Protein AF-0000000087140571 (afdb_homodimer)

Solvent-accessible surface area (backbone atoms only — not comparable to full-atom values): 13311 Å² total; per-residue (Å²): 130,81,72,81,73,77,69,34,62,88,30,24,38,31,30,46,63,28,52,50,34,62,67,46,49,49,47,40,68,74,44,46,45,56,35,26,41,26,35,16,64,53,49,68,38,24,52,51,20,50,51,54,39,63,75,41,25,84,84,38,60,51,40,70,37,52,44,68,41,65,42,51,70,84,78,47,55,48,41,73,38,82,73,56,35,66,25,22,32,38,36,38,60,55,86,85,51,53,70,68,52,51,53,49,51,53,54,34,56,72,60,38,83,60,39,45,36,36,37,30,56,42,81,43,75,100,130,81,74,80,72,76,71,34,61,88,30,23,38,31,29,49,64,28,52,51,34,63,66,44,50,48,46,38,70,74,44,46,46,55,36,26,41,26,33,15,64,52,48,68,37,25,51,52,22,49,50,52,39,62,73,39,25,86,84,40,60,51,40,69,37,52,43,68,40,65,42,50,72,85,78,46,56,48,40,73,37,83,73,56,34,67,25,22,31,37,36,36,61,54,85,84,51,52,69,69,52,50,55,51,50,52,54,34,57,73,61,38,82,59,39,46,37,36,38,30,56,40,80,43,75,101

Nearest PDB structures (foldseek):
  6dcc-assembly1_A  TM=7.049E-01  e=1.306E-06  Homo sapiens
  6dcb-assembly1_A  TM=7.283E-01  e=6.398E-06  Homo sapiens
  3jwi-assembly1_A  TM=7.443E-01  e=6.491E-05  Acetivibrio thermocellus ATCC 27405
  3jwi-assembly2_B  TM=7.057E-01  e=9.037E-05  Acetivibrio thermocellus ATCC 27405
  7pl1-assembly1_A  TM=6.848E-01  e=4.426E-04  Homo sapiens

pLDDT: mean 93.4, std 8.42, range [35.75, 98.75]

InterPro domains:
  IPR025789 Histone-lysine N-methyltransferase DOT1 domain [PF08123] (7-123)
  IPR025789 Histone-lysine N-methyltransferase DOT1 domain [PS51569] (1-126)
  IPR029063 S-adenosyl-L-methionine-dependent methyltransferase superfamily [G3DSA:3.40.50.150] (1-126)
  IPR029063 S-adenosyl-L-methionine-dependent methyltransferase superfamily [SSF53335] (6-106)

Radius of gyration: 17.54 Å; Cα contacts (8 Å, |Δi|>4): 506; chains: 2; bounding box: 42×44×44 Å

Organism: NCBI:txid53985

Sequence (252 aa):
MDALEPLTERDIFLDVGAGIGNVLAQVALATKVSKCIGVEVRGELCSLGTERMLRNVDMYPFLRKVFLKSADVRNLLLSAQPPTCDATIIFANNFLFEETAKILVARELSDMTNVRIIAATSLFLSMDALEPLTERDIFLDVGAGIGNVLAQVALATKVSKCIGVEVRGELCSLGTERMLRNVDMYPFLRKVFLKSADVRNLLLSAQPPTCDATIIFANNFLFEETAKILVARELSDMTNVRIIAATSLFLS

Foldseek 3Di:
DDDPPFAACLFEEEEEQQFLPPVVVVCLQVGHHNAYEYEHQDVVRPVNSVVVLVVCCVVPVSSVRYHYDHDQLLPDLLCPDPPSVQGQEYEAECVPPDPVSVVSVVVSVVNRDNHDYYHYDDDDDD/DDDPDFAACLFEEEEEQQFLPPVVVVCLQVGHHNAYEYEHQDVVRPVNSVVVLVVCCVVPVSSVRYHYDHDQLLPDLLCPDPPSVQGQEYEEECVPPDPVSVVSVVVSVVNRDNHDYYHYDDDDDD

Structure (mmCIF, N/CA/C/O backbone):
data_AF-0000000087140571-model_v1
#
loop_
_entity.id
_entity.type
_entity.pdbx_description
1 polymer 'Histone-lysine N-methyltransferase, H3 lysine-79 specific'
#
loop_
_atom_site.group_PDB
_atom_site.id
_atom_site.type_symbol
_atom_site.label_atom_id
_atom_site.label_alt_id
_atom_site.label_comp_id
_atom_site.label_asym_id
_atom_site.label_entity_id
_atom_site.label_seq_id
_atom_site.pdbx_PDB_ins_code
_atom_site.Cartn_x
_atom_site.Cartn_y
_atom_site.Cartn_z
_atom_site.occupancy
_atom_site.B_iso_or_equiv
_atom_site.auth_seq_id
_atom_site.auth_comp_id
_atom_site.auth_asym_id
_atom_site.auth_atom_id
_atom_site.pdbx_PDB_model_num
ATOM 1 N N . MET A 1 1 ? -23.328 -12.961 0.377 1 35.75 1 MET A N 1
ATOM 2 C CA . MET A 1 1 ? -22.109 -12.219 0.032 1 35.75 1 MET A CA 1
ATOM 3 C C . MET A 1 1 ? -20.875 -13.094 0.198 1 35.75 1 MET A C 1
ATOM 5 O O . MET A 1 1 ? -20.562 -13.547 1.305 1 35.75 1 MET A O 1
ATOM 9 N N . ASP A 1 2 ? -20.562 -13.93 -0.714 1 46.88 2 ASP A N 1
ATOM 10 C CA . ASP A 1 2 ? -19.672 -15.078 -0.64 1 46.88 2 ASP A CA 1
ATOM 11 C C . ASP A 1 2 ? -18.312 -14.68 -0.073 1 46.88 2 ASP A C 1
ATOM 13 O O . ASP A 1 2 ? -17.797 -13.594 -0.369 1 46.88 2 ASP A O 1
ATOM 17 N N . ALA A 1 3 ? -17.984 -15.133 1.097 1 59.22 3 ALA A N 1
ATOM 18 C CA . ALA A 1 3 ? -16.688 -15.047 1.77 1 59.22 3 ALA A CA 1
ATOM 19 C C . ALA A 1 3 ? -15.539 -15.172 0.771 1 59.22 3 ALA A C 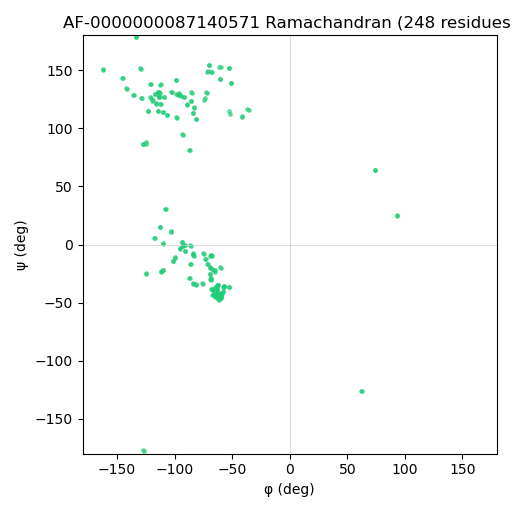1
ATOM 21 O O . ALA A 1 3 ? -15.641 -15.93 -0.2 1 59.22 3 ALA A O 1
ATOM 22 N N . LEU A 1 4 ? -14.68 -14.031 0.616 1 72.88 4 LEU A N 1
ATOM 23 C CA . LEU A 1 4 ? -13.492 -14.109 -0.231 1 72.88 4 LEU A CA 1
ATOM 24 C C . LEU A 1 4 ? -12.766 -15.438 -0.031 1 72.88 4 LEU A C 1
ATOM 26 O O . LEU A 1 4 ? -12.445 -15.812 1.101 1 72.88 4 LEU A O 1
ATOM 30 N N . GLU A 1 5 ? -12.844 -16.266 -1.068 1 83.81 5 GLU A N 1
ATOM 31 C CA . GLU A 1 5 ? -12.031 -17.484 -1.005 1 83.81 5 GLU A CA 1
ATOM 32 C C . GLU A 1 5 ? -10.578 -17.156 -0.678 1 83.81 5 GLU A C 1
ATOM 34 O O . GLU A 1 5 ? -10.039 -16.156 -1.152 1 83.81 5 GLU A O 1
ATOM 39 N N . PRO A 1 6 ? -10.109 -17.938 0.103 1 89.88 6 PRO A N 1
ATOM 40 C CA . PRO A 1 6 ? -8.703 -17.703 0.455 1 89.88 6 PRO A CA 1
ATOM 41 C C . PRO A 1 6 ? -7.777 -17.766 -0.755 1 89.88 6 PRO A C 1
ATOM 43 O O . PRO A 1 6 ? -8.078 -18.438 -1.737 1 89.88 6 PRO A O 1
ATOM 46 N N . LEU A 1 7 ? -6.672 -17.047 -0.662 1 94.94 7 LEU A N 1
ATOM 47 C CA . LEU A 1 7 ? -5.629 -17.125 -1.68 1 94.94 7 LEU A CA 1
ATOM 48 C C . LEU A 1 7 ? -4.887 -18.453 -1.599 1 94.94 7 LEU A C 1
ATOM 50 O O . LEU A 1 7 ? -4.473 -18.875 -0.515 1 94.94 7 LEU A O 1
ATOM 54 N N . THR A 1 8 ? -4.77 -19.094 -2.738 1 96.69 8 THR A N 1
ATOM 55 C CA . THR A 1 8 ? -4.199 -20.438 -2.764 1 96.69 8 THR A CA 1
ATOM 56 C C . THR A 1 8 ? -3.045 -20.516 -3.76 1 96.69 8 THR A C 1
ATOM 58 O O . THR A 1 8 ? -2.68 -19.5 -4.375 1 96.69 8 THR A O 1
ATOM 61 N N . GLU A 1 9 ? -2.508 -21.703 -3.889 1 97.56 9 GLU A N 1
ATOM 62 C CA . GLU A 1 9 ? -1.38 -21.938 -4.785 1 97.56 9 GLU A CA 1
ATOM 63 C C . GLU A 1 9 ? -1.795 -21.797 -6.246 1 97.56 9 GLU A C 1
ATOM 65 O O . GLU A 1 9 ? -0.944 -21.734 -7.137 1 97.56 9 GLU A O 1
ATOM 70 N N . ARG A 1 10 ? -3.082 -21.688 -6.473 1 96.88 10 ARG A N 1
ATOM 71 C CA . ARG A 1 10 ? -3.576 -21.484 -7.832 1 96.88 10 ARG A CA 1
ATOM 72 C C . ARG A 1 10 ? -3.531 -20.016 -8.219 1 96.88 10 ARG A C 1
ATOM 74 O O . ARG A 1 10 ? -3.729 -19.656 -9.383 1 96.88 10 ARG A O 1
ATOM 81 N N . ASP A 1 11 ? -3.207 -19.188 -7.242 1 98.12 11 ASP A N 1
ATOM 82 C CA . ASP A 1 11 ? -3.291 -17.75 -7.477 1 98.12 11 ASP A CA 1
ATOM 83 C C . ASP A 1 11 ? -1.919 -17.172 -7.805 1 98.12 11 ASP A C 1
ATOM 85 O O . ASP A 1 11 ? -0.905 -17.609 -7.254 1 98.12 11 ASP A O 1
ATOM 89 N N . ILE A 1 12 ? -1.91 -16.234 -8.719 1 98.5 12 ILE A N 1
ATOM 90 C CA . ILE A 1 12 ? -0.804 -15.344 -9.023 1 98.5 12 ILE A CA 1
ATOM 91 C C . ILE A 1 12 ? -1.185 -13.914 -8.641 1 98.5 12 ILE A C 1
ATOM 93 O O . ILE A 1 12 ? -2.182 -13.375 -9.133 1 98.5 12 ILE A O 1
ATOM 97 N N . PHE A 1 13 ? -0.344 -13.367 -7.727 1 98.56 13 PHE A N 1
ATOM 98 C CA . PHE A 1 13 ? -0.614 -12.039 -7.191 1 98.56 13 PHE A CA 1
ATOM 99 C C . PHE A 1 13 ? 0.156 -10.977 -7.973 1 98.56 13 PHE A C 1
ATOM 101 O O . PHE A 1 13 ? 1.37 -11.094 -8.148 1 98.56 13 PHE A O 1
ATOM 108 N N . LEU A 1 14 ? -0.536 -9.938 -8.43 1 98.38 14 LEU A N 1
ATOM 109 C CA . LEU A 1 14 ? 0.075 -8.828 -9.156 1 98.38 14 LEU A CA 1
ATOM 110 C C . LEU A 1 14 ? -0.136 -7.516 -8.414 1 98.38 14 LEU A C 1
ATOM 112 O O . LEU A 1 14 ? -1.272 -7.145 -8.109 1 98.38 14 LEU A O 1
ATOM 116 N N . ASP A 1 15 ? 0.951 -6.879 -8.133 1 97.75 15 ASP A N 1
ATOM 117 C CA . ASP A 1 15 ? 0.945 -5.55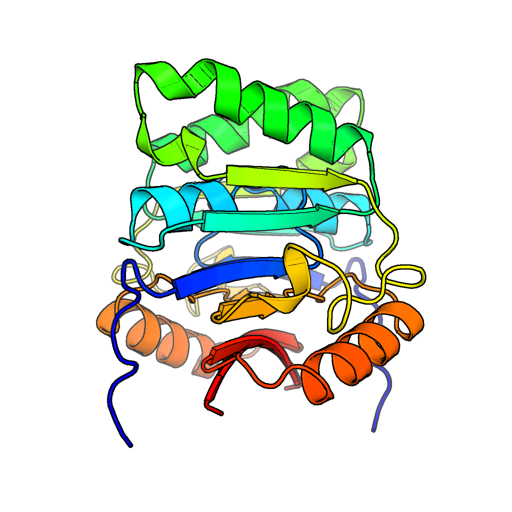1 -7.52 1 97.75 15 ASP A CA 1
ATOM 118 C C . ASP A 1 15 ? 1.325 -4.477 -8.531 1 97.75 15 ASP A C 1
ATOM 120 O O . ASP A 1 15 ? 2.477 -4.406 -8.969 1 97.75 15 ASP A O 1
ATOM 124 N N . VAL A 1 16 ? 0.35 -3.586 -8.93 1 96.62 16 VAL A N 1
ATOM 125 C CA . VAL A 1 16 ? 0.603 -2.486 -9.859 1 96.62 16 VAL A CA 1
ATOM 126 C C . VAL A 1 16 ? 1.045 -1.248 -9.086 1 96.62 16 VAL A C 1
ATOM 128 O O . VAL A 1 16 ? 0.288 -0.713 -8.273 1 96.62 16 VAL A O 1
ATOM 131 N N . GLY A 1 17 ? 2.234 -0.767 -9.383 1 94.94 17 GLY A N 1
ATOM 132 C CA . GLY A 1 17 ? 2.857 0.231 -8.531 1 94.94 17 GLY A CA 1
ATOM 133 C C . GLY A 1 17 ? 3.387 -0.344 -7.227 1 94.94 17 GLY A C 1
ATOM 134 O O . GLY A 1 17 ? 3.029 0.124 -6.145 1 94.94 17 GLY A O 1
ATOM 135 N N . ALA A 1 18 ? 4.355 -1.206 -7.301 1 95.75 18 ALA A N 1
ATOM 136 C CA . ALA A 1 18 ? 4.711 -2.074 -6.18 1 95.75 18 ALA A CA 1
ATOM 137 C C . ALA A 1 18 ? 5.688 -1.38 -5.234 1 95.75 18 ALA A C 1
ATOM 139 O O . ALA A 1 18 ? 5.895 -1.831 -4.109 1 95.75 18 ALA A O 1
ATOM 140 N N . GLY A 1 19 ? 6.316 -0.33 -5.691 1 93.62 19 GLY A N 1
ATOM 141 C CA . GLY A 1 19 ? 7.363 0.276 -4.883 1 93.62 19 GLY A CA 1
ATOM 142 C C . GLY A 1 19 ? 8.531 -0.654 -4.629 1 93.62 19 GLY A C 1
ATOM 143 O O . GLY A 1 19 ? 9.102 -1.218 -5.566 1 93.62 19 GLY A O 1
ATOM 144 N N . ILE A 1 20 ? 8.82 -0.789 -3.357 1 94 20 ILE A N 1
ATOM 145 C CA . ILE A 1 20 ? 9.945 -1.655 -3.016 1 94 20 ILE A CA 1
ATOM 146 C C . ILE A 1 20 ? 9.445 -3.078 -2.771 1 94 20 ILE A C 1
ATOM 148 O O . ILE A 1 20 ? 10.219 -3.957 -2.385 1 94 20 ILE A O 1
ATOM 152 N N . GLY A 1 21 ? 8.188 -3.312 -2.883 1 96.06 21 GLY A N 1
ATOM 153 C CA . GLY A 1 21 ? 7.66 -4.668 -2.873 1 96.06 21 GLY A CA 1
ATOM 154 C C . GLY A 1 21 ? 7.242 -5.133 -1.493 1 96.06 21 GLY A C 1
ATOM 155 O O . GLY A 1 21 ? 7.145 -6.336 -1.241 1 96.06 21 GLY A O 1
ATOM 156 N N . ASN A 1 22 ? 6.898 -4.199 -0.576 1 92.62 22 ASN A N 1
ATOM 157 C CA . ASN A 1 22 ? 6.52 -4.594 0.777 1 92.62 22 ASN A CA 1
ATOM 158 C C . ASN A 1 22 ? 5.227 -5.402 0.787 1 92.62 22 ASN A C 1
ATOM 160 O O . ASN A 1 22 ? 5.133 -6.422 1.475 1 92.62 22 ASN A O 1
ATOM 164 N N . VAL A 1 23 ? 4.293 -4.957 0.025 1 95.06 23 VAL A N 1
ATOM 165 C CA . VAL A 1 23 ? 3.029 -5.684 -0.057 1 95.06 23 VAL A CA 1
ATOM 166 C C . VAL A 1 23 ? 3.27 -7.07 -0.646 1 95.06 23 VAL A C 1
ATOM 168 O O . VAL A 1 23 ? 2.697 -8.062 -0.178 1 95.06 23 VAL A O 1
ATOM 171 N N . LEU A 1 24 ? 4.152 -7.164 -1.644 1 97.75 24 LEU A N 1
ATOM 172 C CA . LEU A 1 24 ? 4.492 -8.445 -2.25 1 97.75 24 LEU A CA 1
ATOM 173 C C . LEU A 1 24 ? 5.082 -9.398 -1.216 1 97.75 24 LEU A C 1
ATOM 175 O O . LEU A 1 24 ? 4.691 -10.57 -1.149 1 97.75 24 LEU A O 1
ATOM 179 N N . ALA A 1 25 ? 5.996 -8.852 -0.441 1 96.75 25 ALA A N 1
ATOM 180 C CA . ALA A 1 25 ? 6.617 -9.664 0.606 1 96.75 25 ALA A CA 1
ATOM 181 C C . ALA A 1 25 ? 5.574 -10.141 1.614 1 96.75 25 ALA A C 1
ATOM 183 O O . ALA A 1 25 ? 5.578 -11.312 2.008 1 96.75 25 ALA A O 1
ATOM 184 N N . GLN A 1 26 ? 4.691 -9.281 1.992 1 94.38 26 GLN A N 1
ATOM 185 C CA . GLN A 1 26 ? 3.646 -9.625 2.951 1 94.38 26 GLN A CA 1
ATOM 186 C C . GLN A 1 26 ? 2.738 -10.719 2.402 1 94.38 26 GLN A C 1
ATOM 188 O O . GLN A 1 26 ? 2.432 -11.688 3.102 1 94.38 26 GLN A O 1
ATOM 193 N N . VAL A 1 27 ? 2.352 -10.57 1.192 1 97 27 VAL A N 1
ATOM 194 C CA . VAL A 1 27 ? 1.469 -11.555 0.579 1 97 27 VAL A CA 1
ATOM 195 C C . VAL A 1 27 ? 2.191 -12.898 0.467 1 97 27 VAL A C 1
ATOM 197 O O . VAL A 1 27 ? 1.633 -13.945 0.813 1 97 27 VAL A O 1
ATOM 200 N N . ALA A 1 28 ? 3.455 -12.852 0.011 1 98.06 28 ALA A N 1
ATOM 201 C CA . ALA A 1 28 ? 4.242 -14.07 -0.15 1 98.06 28 ALA A CA 1
ATOM 202 C C . ALA A 1 28 ? 4.344 -14.836 1.167 1 98.06 28 ALA A C 1
ATOM 204 O O . ALA A 1 28 ? 4.266 -16.062 1.188 1 98.06 28 ALA A O 1
ATOM 205 N N . LEU A 1 29 ? 4.441 -14.133 2.227 1 96.31 29 LEU A N 1
ATOM 206 C CA . LEU A 1 29 ? 4.684 -14.734 3.529 1 96.31 29 LEU A CA 1
ATOM 207 C C . LEU A 1 29 ? 3.371 -15.133 4.199 1 96.31 29 LEU A C 1
ATOM 209 O O . LEU A 1 29 ? 3.332 -16.078 4.984 1 96.31 29 LEU A O 1
ATOM 213 N N . ALA A 1 30 ? 2.328 -14.43 3.879 1 94.62 30 ALA A N 1
ATOM 214 C CA . ALA A 1 30 ? 1.093 -14.586 4.645 1 94.62 30 ALA A CA 1
ATOM 215 C C . ALA A 1 30 ? 0.107 -15.492 3.916 1 94.62 30 ALA A C 1
ATOM 217 O O . ALA A 1 30 ? -0.918 -15.883 4.48 1 94.62 30 ALA A O 1
ATOM 218 N N . THR A 1 31 ? 0.356 -15.828 2.637 1 96.69 31 THR A N 1
ATOM 219 C CA . THR A 1 31 ? -0.593 -16.609 1.85 1 96.69 31 THR A CA 1
ATOM 220 C C . THR A 1 31 ? 0.117 -17.734 1.11 1 96.69 31 THR A C 1
ATOM 222 O O . THR A 1 31 ? 1.341 -17.859 1.188 1 96.69 31 THR A O 1
ATOM 225 N N . LYS A 1 32 ? -0.657 -18.516 0.384 1 97.12 32 LYS A N 1
ATOM 226 C CA . LYS A 1 32 ? -0.118 -19.672 -0.319 1 97.12 32 LYS A CA 1
ATOM 227 C C . LYS A 1 32 ? 0.036 -19.391 -1.811 1 97.12 32 LYS A C 1
ATOM 229 O O . LYS A 1 32 ? 0.249 -20.312 -2.604 1 97.12 32 LYS A O 1
ATOM 234 N N . VAL A 1 33 ? -0.092 -18.172 -2.195 1 98.25 33 VAL A N 1
ATOM 235 C CA . VAL A 1 33 ? -0.017 -17.844 -3.617 1 98.25 33 VAL A CA 1
ATOM 236 C C . VAL A 1 33 ? 1.27 -18.422 -4.211 1 98.25 33 VAL A C 1
ATOM 238 O O . VAL A 1 33 ? 2.281 -18.531 -3.514 1 98.25 33 VAL A O 1
ATOM 241 N N . SER A 1 34 ? 1.195 -18.719 -5.488 1 98.19 34 SER A N 1
ATOM 242 C CA . SER A 1 34 ? 2.332 -19.391 -6.125 1 98.19 34 SER A CA 1
ATOM 243 C C . SER A 1 34 ? 3.383 -18.375 -6.566 1 98.19 34 SER A C 1
ATOM 245 O O . SER A 1 34 ? 4.578 -18.672 -6.59 1 98.19 34 SER A O 1
ATOM 247 N N . LYS A 1 35 ? 2.955 -17.203 -6.973 1 98.5 35 LYS A N 1
ATOM 248 C CA . LYS A 1 35 ? 3.83 -16.156 -7.504 1 98.5 35 LYS A CA 1
ATOM 249 C C . LYS A 1 35 ? 3.334 -14.766 -7.105 1 98.5 35 LYS A C 1
ATOM 251 O O . LYS A 1 35 ? 2.125 -14.523 -7.055 1 98.5 35 LYS A O 1
ATOM 256 N N . CYS A 1 36 ? 4.273 -13.883 -6.824 1 98.75 36 CYS A N 1
ATOM 257 C CA . CYS A 1 36 ? 4.012 -12.477 -6.555 1 98.75 36 CYS A CA 1
ATOM 258 C C . CYS A 1 36 ? 4.793 -11.586 -7.512 1 98.75 36 CYS A C 1
ATOM 260 O O . CYS A 1 36 ? 6.023 -11.523 -7.449 1 98.75 36 CYS A O 1
ATOM 262 N N . ILE A 1 37 ? 4.051 -10.891 -8.32 1 98.62 37 ILE A N 1
ATOM 263 C CA . ILE A 1 37 ? 4.66 -10.039 -9.336 1 98.62 37 ILE A CA 1
ATOM 264 C C . ILE A 1 37 ? 4.352 -8.578 -9.039 1 98.62 37 ILE A C 1
ATOM 266 O O . ILE A 1 37 ? 3.207 -8.219 -8.75 1 98.62 37 ILE A O 1
ATOM 270 N N . GLY A 1 38 ? 5.379 -7.766 -9.07 1 98 38 GLY A N 1
ATOM 271 C CA . GLY A 1 38 ? 5.207 -6.328 -8.914 1 98 38 GLY A CA 1
ATOM 272 C C . GLY A 1 38 ? 5.727 -5.539 -10.102 1 98 38 GLY A C 1
ATOM 273 O O . GLY A 1 38 ? 6.773 -5.867 -10.664 1 98 38 GLY A O 1
ATOM 274 N N . VAL A 1 39 ? 4.957 -4.543 -10.484 1 97.38 39 VAL A N 1
ATOM 275 C CA . VAL A 1 39 ? 5.379 -3.619 -11.531 1 97.38 39 VAL A CA 1
ATOM 276 C C . VAL A 1 39 ? 5.586 -2.229 -10.938 1 97.38 39 VAL A C 1
ATOM 278 O O . VAL A 1 39 ? 4.711 -1.704 -10.242 1 97.38 39 VAL A O 1
ATOM 281 N N . GLU A 1 40 ? 6.723 -1.672 -11.172 1 96.25 40 GLU A N 1
ATOM 282 C CA . GLU A 1 40 ? 7.102 -0.358 -10.656 1 96.25 40 GLU A CA 1
ATOM 283 C C . GLU A 1 40 ? 7.895 0.433 -11.695 1 96.25 40 GLU A C 1
ATOM 285 O O . GLU A 1 40 ? 8.812 -0.099 -12.32 1 96.25 40 GLU A O 1
ATOM 290 N N . VAL A 1 41 ? 7.477 1.72 -11.828 1 95.31 41 VAL A N 1
ATOM 291 C CA . VAL A 1 41 ? 8.07 2.555 -12.859 1 95.31 41 VAL A CA 1
ATOM 292 C C . VAL A 1 41 ? 9.477 2.99 -12.438 1 95.31 41 VAL A C 1
ATOM 294 O O . VAL A 1 41 ? 10.359 3.152 -13.273 1 95.31 41 VAL A O 1
ATOM 297 N N . ARG A 1 42 ? 9.68 3.191 -11.234 1 94.19 42 ARG A N 1
ATOM 298 C CA . ARG A 1 42 ? 10.977 3.629 -10.719 1 94.19 42 ARG A CA 1
ATOM 299 C C . ARG A 1 42 ? 11.93 2.449 -10.562 1 94.19 42 ARG A C 1
ATOM 301 O O . ARG A 1 42 ? 11.828 1.685 -9.602 1 94.19 42 ARG A O 1
ATOM 308 N N . GLY A 1 43 ? 12.875 2.385 -11.391 1 96.88 43 GLY A N 1
ATOM 309 C CA . GLY A 1 43 ? 13.82 1.282 -11.414 1 96.88 43 GLY A CA 1
ATOM 310 C C . GLY A 1 43 ? 14.625 1.165 -10.133 1 96.88 43 GLY A C 1
ATOM 311 O O . GLY A 1 43 ? 14.938 0.059 -9.688 1 96.88 43 GLY A O 1
ATOM 312 N N . GLU A 1 44 ? 14.922 2.297 -9.57 1 95.88 44 GLU A N 1
ATOM 313 C CA . GLU A 1 44 ? 15.703 2.295 -8.336 1 95.88 44 GLU A CA 1
ATOM 314 C C . GLU A 1 44 ? 14.945 1.605 -7.207 1 95.88 44 GLU A C 1
ATOM 316 O O . GLU A 1 44 ? 15.539 0.893 -6.395 1 95.88 44 GLU A O 1
ATOM 321 N N . LEU A 1 45 ? 13.656 1.812 -7.137 1 94.62 45 LEU A N 1
ATOM 322 C CA . LEU A 1 45 ? 12.852 1.138 -6.125 1 94.62 45 LEU A CA 1
ATOM 323 C C . LEU A 1 45 ? 12.805 -0.365 -6.379 1 94.62 45 LEU A C 1
ATOM 325 O O . LEU A 1 45 ? 12.914 -1.161 -5.445 1 94.62 45 LEU A O 1
ATOM 329 N N . CYS A 1 46 ? 12.711 -0.745 -7.617 1 97 46 CYS A N 1
ATOM 330 C CA . CYS A 1 46 ? 12.711 -2.156 -7.98 1 97 46 CYS A CA 1
ATOM 331 C C . CYS A 1 46 ? 14.008 -2.832 -7.551 1 97 46 CYS A C 1
ATOM 333 O O . CYS A 1 46 ? 13.984 -3.926 -6.984 1 97 46 CYS A O 1
ATOM 335 N N . SER A 1 47 ? 15.078 -2.131 -7.848 1 97.62 47 SER A N 1
ATOM 336 C CA . SER A 1 47 ? 16.375 -2.68 -7.492 1 97.62 47 SER A CA 1
ATOM 337 C C . SER A 1 47 ? 16.516 -2.836 -5.98 1 97.62 47 SER A C 1
ATOM 339 O O . SER A 1 47 ? 16.969 -3.877 -5.5 1 97.62 47 SER A O 1
ATOM 341 N N . LEU A 1 48 ? 16.109 -1.809 -5.285 1 95.12 48 LEU A N 1
ATOM 342 C CA . LEU A 1 48 ? 16.156 -1.849 -3.826 1 95.12 48 LEU A CA 1
ATOM 343 C C . LEU A 1 48 ? 15.297 -2.982 -3.285 1 95.12 48 LEU A C 1
ATOM 345 O O . LEU A 1 48 ? 15.727 -3.729 -2.402 1 95.12 48 LEU A O 1
ATOM 349 N N . GLY A 1 49 ? 14.125 -3.117 -3.768 1 96.81 49 GLY A N 1
ATOM 350 C CA . GLY A 1 49 ? 13.219 -4.176 -3.35 1 96.81 49 GLY A CA 1
ATOM 351 C C . GLY A 1 49 ? 13.758 -5.566 -3.627 1 96.81 49 GLY A C 1
ATOM 352 O O . GLY A 1 49 ? 13.703 -6.445 -2.762 1 96.81 49 GLY A O 1
ATOM 353 N N . THR A 1 50 ? 14.281 -5.73 -4.809 1 97.88 50 THR A N 1
ATOM 354 C CA . THR A 1 50 ? 14.844 -7.02 -5.199 1 97.88 50 THR A CA 1
ATOM 355 C C . THR A 1 50 ? 16 -7.406 -4.285 1 97.88 50 THR A C 1
ATOM 357 O O . THR A 1 50 ? 16.078 -8.547 -3.822 1 97.88 50 THR A O 1
ATOM 360 N N . GLU A 1 51 ? 16.812 -6.461 -4.023 1 97.44 51 GLU A N 1
ATOM 361 C CA . GLU A 1 51 ? 17.938 -6.707 -3.119 1 97.44 51 GLU A CA 1
ATOM 362 C C . GLU A 1 51 ? 17.438 -7.09 -1.727 1 97.44 51 GLU A C 1
ATOM 364 O O . GLU A 1 51 ? 17.984 -8.008 -1.104 1 97.44 51 GLU A O 1
ATOM 369 N N . ARG A 1 52 ? 16.453 -6.367 -1.285 1 94.81 52 ARG A N 1
ATOM 370 C CA . ARG A 1 52 ? 15.875 -6.664 0.024 1 94.81 52 ARG A CA 1
ATOM 371 C C . ARG A 1 52 ? 15.328 -8.086 0.071 1 94.81 52 ARG A C 1
ATOM 373 O O . ARG A 1 52 ? 15.547 -8.805 1.047 1 94.81 52 ARG A O 1
ATOM 380 N N . MET A 1 53 ? 14.648 -8.492 -0.956 1 97.19 53 MET A N 1
ATOM 381 C CA . MET A 1 53 ? 14.125 -9.859 -1.021 1 97.19 53 MET A CA 1
ATOM 382 C C . MET A 1 53 ? 15.258 -10.875 -0.999 1 97.19 53 MET A C 1
ATOM 384 O O . MET A 1 53 ? 15.211 -11.844 -0.232 1 97.19 53 MET A O 1
ATOM 388 N N . LEU A 1 54 ? 16.297 -10.656 -1.765 1 97.25 54 LEU A N 1
ATOM 389 C CA . LEU A 1 54 ? 17.422 -11.57 -1.889 1 97.25 54 LEU A CA 1
ATOM 390 C C . LEU A 1 54 ? 18.156 -11.703 -0.564 1 97.25 54 LEU A C 1
ATOM 392 O O . LEU A 1 54 ? 18.578 -12.805 -0.188 1 97.25 54 LEU A O 1
ATOM 396 N N . ARG A 1 55 ? 18.266 -10.695 0.128 1 96.5 55 ARG A N 1
ATOM 397 C CA . ARG A 1 55 ? 18.984 -10.688 1.398 1 96.5 55 ARG A CA 1
ATOM 398 C C . ARG A 1 55 ? 18.234 -11.5 2.451 1 96.5 55 ARG A C 1
ATOM 400 O O . ARG A 1 55 ? 18.844 -11.992 3.404 1 96.5 55 ARG A O 1
ATOM 407 N N . ASN A 1 56 ? 16.953 -11.633 2.295 1 96.12 56 ASN A N 1
ATOM 408 C CA . ASN A 1 56 ? 16.156 -12.25 3.346 1 96.12 56 ASN A CA 1
ATOM 409 C C . ASN A 1 56 ? 15.641 -13.625 2.928 1 96.12 56 ASN A C 1
ATOM 411 O O . ASN A 1 56 ? 15.008 -14.32 3.721 1 96.12 56 ASN A O 1
ATOM 415 N N . VAL A 1 57 ? 15.977 -14.062 1.747 1 96.69 57 VAL A N 1
ATOM 416 C CA . VAL A 1 57 ? 15.391 -15.266 1.172 1 96.69 57 VAL A CA 1
ATOM 417 C C . VAL A 1 57 ? 15.859 -16.5 1.955 1 96.69 57 VAL A C 1
ATOM 419 O O . VAL A 1 57 ? 15.125 -17.484 2.064 1 96.69 57 VAL A O 1
ATOM 422 N N . ASP A 1 58 ? 17 -16.516 2.549 1 97.5 58 ASP A N 1
ATOM 423 C CA . ASP A 1 58 ? 17.484 -17.656 3.32 1 97.5 58 ASP A CA 1
ATOM 424 C C . ASP A 1 58 ? 16.656 -17.844 4.598 1 97.5 58 ASP A C 1
ATOM 426 O O . ASP A 1 58 ? 16.375 -18.969 4.992 1 97.5 58 ASP A O 1
ATOM 430 N N . MET A 1 59 ? 16.312 -16.781 5.156 1 96.81 59 MET A N 1
ATOM 431 C CA . MET A 1 59 ? 15.508 -16.812 6.371 1 96.81 59 MET A CA 1
ATOM 432 C C . MET A 1 59 ? 14.039 -17.016 6.039 1 96.81 59 MET A C 1
ATOM 434 O O . MET A 1 59 ? 13.305 -17.656 6.793 1 96.81 59 MET A O 1
ATOM 438 N N . TYR A 1 60 ? 13.625 -16.453 4.934 1 97.12 60 TYR A N 1
ATOM 439 C CA . TYR A 1 60 ? 12.234 -16.516 4.488 1 97.12 60 TYR A CA 1
ATOM 440 C C . TYR A 1 60 ? 12.148 -17.016 3.055 1 97.12 60 TYR A C 1
ATOM 442 O O . TYR A 1 60 ? 11.938 -16.234 2.127 1 97.12 60 TYR A O 1
ATOM 450 N N . PRO A 1 61 ? 12.102 -18.297 2.855 1 97.69 61 PRO A N 1
ATOM 451 C CA . PRO A 1 61 ? 12.211 -18.875 1.516 1 97.69 61 PRO A CA 1
ATOM 452 C C . PRO A 1 61 ? 11.039 -18.5 0.611 1 97.69 61 PRO A C 1
ATOM 454 O O . PRO A 1 61 ? 11.18 -18.484 -0.614 1 97.69 61 PRO A O 1
ATOM 457 N N . PHE A 1 62 ? 9.938 -18.172 1.225 1 97.75 62 PHE A N 1
ATOM 458 C CA . PHE A 1 62 ? 8.766 -17.828 0.437 1 97.75 62 PHE A CA 1
ATOM 459 C C . PHE A 1 62 ? 8.984 -16.516 -0.313 1 97.75 62 PHE A C 1
ATOM 461 O O . PHE A 1 62 ? 8.234 -16.188 -1.235 1 97.75 62 PHE A O 1
ATOM 468 N N . LEU A 1 63 ? 10.008 -15.805 -0.038 1 98.25 63 LEU A N 1
ATOM 469 C CA . LEU A 1 63 ? 10.312 -14.562 -0.739 1 98.25 63 LEU A CA 1
ATOM 470 C C . LEU A 1 63 ? 10.852 -14.844 -2.137 1 98.25 63 LEU A C 1
ATOM 472 O O . LEU A 1 63 ? 10.938 -13.938 -2.969 1 98.25 63 LEU A O 1
ATOM 476 N N . ARG A 1 64 ? 11.109 -16.109 -2.426 1 97.81 64 ARG A N 1
ATOM 477 C CA . ARG A 1 64 ? 11.586 -16.484 -3.7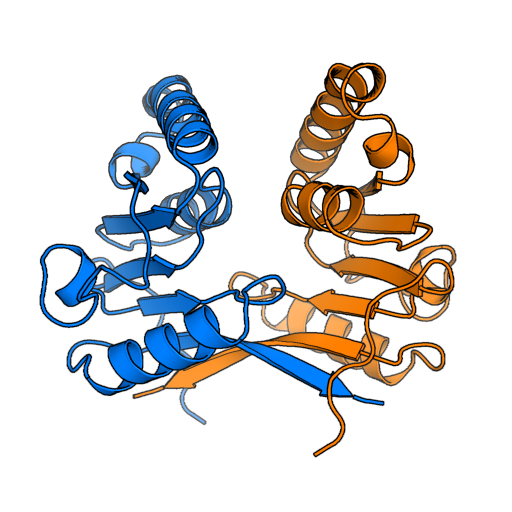52 1 97.81 64 ARG A CA 1
ATOM 478 C C . ARG A 1 64 ? 10.492 -16.297 -4.801 1 97.81 64 ARG A C 1
ATOM 480 O O . ARG A 1 64 ? 10.781 -16.203 -5.996 1 97.81 64 ARG A O 1
ATOM 487 N N . LYS A 1 65 ? 9.305 -16.25 -4.332 1 98.12 65 LYS A N 1
ATOM 488 C CA . LYS A 1 65 ? 8.211 -16.141 -5.297 1 98.12 65 LYS A CA 1
ATOM 489 C C . LYS A 1 65 ? 7.961 -14.68 -5.676 1 98.12 65 LYS A C 1
ATOM 491 O O . LYS A 1 65 ? 7.129 -14.391 -6.535 1 98.12 65 LYS A O 1
ATOM 496 N N . VAL A 1 66 ? 8.719 -13.742 -5.086 1 98.62 66 VAL A N 1
ATOM 497 C CA . VAL A 1 66 ? 8.5 -12.32 -5.336 1 98.62 66 VAL A CA 1
ATOM 498 C C . VAL A 1 66 ? 9.375 -11.859 -6.504 1 98.62 66 VAL A C 1
ATOM 500 O O . VAL A 1 66 ? 10.594 -12.047 -6.484 1 98.62 66 VAL A O 1
ATOM 503 N N . PHE A 1 67 ? 8.742 -11.25 -7.473 1 98.06 67 PHE A N 1
ATOM 504 C CA . PHE A 1 67 ? 9.422 -10.703 -8.641 1 98.06 67 PHE A CA 1
ATOM 505 C C . PHE A 1 67 ? 9.031 -9.25 -8.867 1 98.06 67 PHE A C 1
ATOM 507 O O . PHE A 1 67 ? 7.848 -8.93 -8.969 1 98.06 67 PHE A O 1
ATOM 514 N N . LEU A 1 68 ? 10.039 -8.391 -8.961 1 98.06 68 LEU A N 1
ATOM 515 C CA . LEU A 1 68 ? 9.805 -6.984 -9.266 1 98.06 68 LEU A CA 1
ATOM 516 C C . LEU A 1 68 ? 10.281 -6.645 -10.672 1 98.06 68 LEU A C 1
ATOM 518 O O . LEU A 1 68 ? 11.438 -6.914 -11.023 1 98.06 68 LEU A O 1
ATOM 522 N N . LYS A 1 69 ? 9.391 -6.07 -11.398 1 96.94 69 LYS A N 1
ATOM 523 C CA . LYS A 1 69 ? 9.695 -5.637 -12.758 1 96.94 69 LYS A CA 1
ATOM 524 C C . LYS A 1 69 ? 9.648 -4.117 -12.875 1 96.94 69 LYS A C 1
ATOM 526 O O . LYS A 1 69 ? 8.641 -3.496 -12.531 1 96.94 69 LYS A O 1
ATOM 531 N N . SER A 1 70 ? 10.766 -3.588 -13.414 1 97.12 70 SER A N 1
ATOM 532 C CA . SER A 1 70 ? 10.773 -2.158 -13.711 1 97.12 70 SER A CA 1
ATOM 533 C C . SER A 1 70 ? 10.133 -1.876 -15.07 1 97.12 70 SER A C 1
A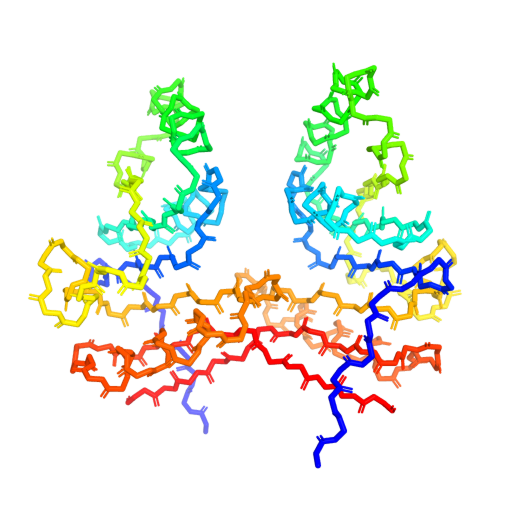TOM 535 O O . SER A 1 70 ? 10.656 -2.285 -16.109 1 97.12 70 SER A O 1
ATOM 537 N N . ALA A 1 71 ? 8.945 -1.178 -15.008 1 95.69 71 ALA A N 1
ATOM 538 C CA . ALA A 1 71 ? 8.25 -0.84 -16.25 1 95.69 71 ALA A CA 1
ATOM 539 C C . ALA A 1 71 ? 7.227 0.27 -16.016 1 95.69 71 ALA A C 1
ATOM 541 O O . ALA A 1 71 ? 6.715 0.431 -14.906 1 95.69 71 ALA A O 1
ATOM 542 N N . ASP A 1 72 ? 7.004 1.044 -17.078 1 94.12 72 ASP A N 1
ATOM 543 C CA . ASP A 1 72 ? 5.895 1.993 -17.094 1 94.12 72 ASP A CA 1
ATOM 544 C C . ASP A 1 72 ? 4.594 1.307 -17.5 1 94.12 72 ASP A C 1
ATOM 546 O O . ASP A 1 72 ? 4.469 0.806 -18.625 1 94.12 72 ASP A O 1
ATOM 550 N N . VAL A 1 73 ? 3.654 1.339 -16.578 1 91.5 73 VAL A N 1
ATOM 551 C CA . VAL A 1 73 ? 2.4 0.636 -16.828 1 91.5 73 VAL A CA 1
ATOM 552 C C . VAL A 1 73 ? 1.718 1.214 -18.062 1 91.5 73 VAL A C 1
ATOM 554 O O . VAL A 1 73 ? 0.87 0.56 -18.672 1 91.5 73 VAL A O 1
ATOM 557 N N . ARG A 1 74 ? 2.094 2.449 -18.469 1 91.62 74 ARG A N 1
ATOM 558 C CA . ARG A 1 74 ? 1.532 3.074 -19.656 1 91.62 74 ARG A CA 1
ATOM 559 C C . ARG A 1 74 ? 2.051 2.402 -20.922 1 91.62 74 ARG A C 1
ATOM 561 O O . ARG A 1 74 ? 1.461 2.549 -22 1 91.62 74 ARG A O 1
ATOM 568 N N . ASN A 1 75 ? 3.092 1.683 -20.734 1 92 75 ASN A N 1
ATOM 569 C CA . ASN A 1 75 ? 3.732 1.047 -21.875 1 92 75 ASN A CA 1
ATOM 570 C C . AS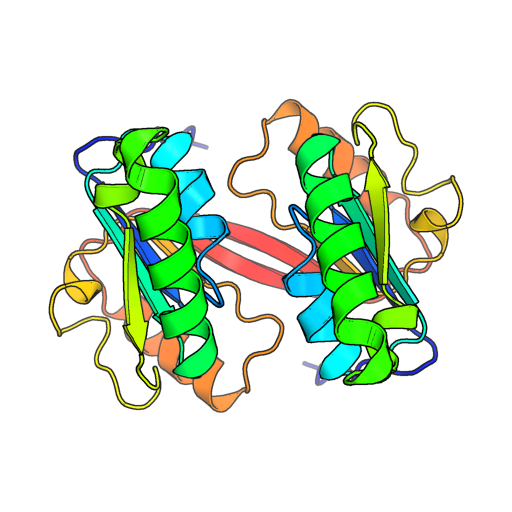N A 1 75 ? 3.699 -0.475 -21.766 1 92 75 ASN A C 1
ATOM 572 O O . ASN A 1 75 ? 4.426 -1.17 -22.484 1 92 75 ASN A O 1
ATOM 576 N N . LEU A 1 76 ? 3.068 -0.915 -20.828 1 91.06 76 LEU A N 1
ATOM 577 C CA . LEU A 1 76 ? 3.002 -2.354 -20.594 1 91.06 76 LEU A CA 1
ATOM 578 C C . LEU A 1 76 ? 1.587 -2.875 -20.812 1 91.06 76 LEU A C 1
ATOM 580 O O . LEU A 1 76 ? 0.618 -2.279 -20.344 1 91.06 76 LEU A O 1
ATOM 584 N N . LEU A 1 77 ? 1.453 -3.912 -21.562 1 93.81 77 LEU A N 1
ATOM 585 C CA . LEU A 1 77 ? 0.167 -4.582 -21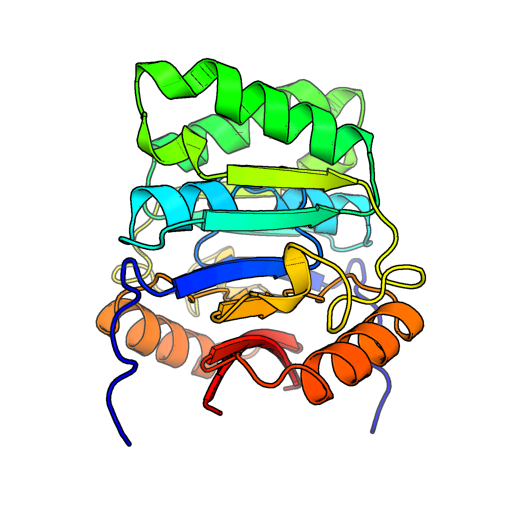.719 1 93.81 77 LEU A CA 1
ATOM 586 C C . LEU A 1 77 ? -0.045 -5.621 -20.625 1 93.81 77 LEU A C 1
ATOM 588 O O . LEU A 1 77 ? 0.141 -6.816 -20.844 1 93.81 77 LEU A O 1
ATOM 592 N N . LEU A 1 78 ? -0.47 -5.176 -19.484 1 94.31 78 LEU A N 1
ATOM 593 C CA . LEU A 1 78 ? -0.645 -6.016 -18.312 1 94.31 78 LEU A CA 1
ATOM 594 C C . LEU A 1 78 ? -1.503 -7.234 -18.641 1 94.31 78 LEU A C 1
ATOM 596 O O . LEU A 1 78 ? -1.25 -8.328 -18.125 1 94.31 78 LEU A O 1
ATOM 600 N N . SER A 1 79 ? -2.512 -7.031 -19.5 1 95.44 79 SER A N 1
ATOM 601 C CA . SER A 1 79 ? -3.518 -8.055 -19.781 1 95.44 79 SER A CA 1
ATOM 602 C C . SER A 1 79 ? -3.033 -9.031 -20.844 1 95.44 79 SER A C 1
ATOM 604 O O . SER A 1 79 ? -3.631 -10.094 -21.031 1 95.44 79 SER A O 1
ATOM 606 N N . ALA A 1 80 ? -1.92 -8.711 -21.453 1 95.06 80 ALA A N 1
ATOM 607 C CA . ALA A 1 80 ? -1.561 -9.508 -22.625 1 95.06 80 ALA A CA 1
ATOM 608 C C . ALA A 1 80 ? -0.165 -10.109 -22.469 1 95.06 80 ALA A C 1
ATOM 610 O O . ALA A 1 80 ? 0.148 -11.133 -23.078 1 95.06 80 ALA A O 1
ATOM 611 N N . GLN A 1 81 ? 0.681 -9.461 -21.656 1 94.38 81 GLN A N 1
ATOM 612 C CA . GLN A 1 81 ? 2.078 -9.883 -21.594 1 94.38 81 GLN A CA 1
ATOM 613 C C . GLN A 1 81 ? 2.352 -10.695 -20.344 1 94.38 81 GLN A C 1
ATOM 615 O O . GLN A 1 81 ? 1.994 -10.273 -19.234 1 94.38 81 GLN A O 1
ATOM 620 N N . PRO A 1 82 ? 3.018 -11.867 -20.531 1 93.06 82 PRO A N 1
ATOM 621 C CA . PRO A 1 82 ? 3.494 -12.57 -19.344 1 93.06 82 PRO A CA 1
ATOM 622 C C . PRO A 1 82 ? 4.625 -11.836 -18.625 1 93.06 82 PRO A C 1
ATOM 624 O O . PRO A 1 82 ? 5.406 -11.125 -19.266 1 93.06 82 PRO A O 1
ATOM 627 N N . PRO A 1 83 ? 4.676 -12 -17.328 1 94.06 83 PRO A N 1
ATOM 628 C CA . PRO A 1 83 ? 3.828 -12.875 -16.516 1 94.06 83 PRO A CA 1
ATOM 629 C C . PRO A 1 83 ? 2.605 -12.148 -15.953 1 94.06 83 PRO A C 1
ATOM 631 O O . PRO A 1 83 ? 1.773 -12.766 -15.281 1 94.06 83 PRO A O 1
ATOM 634 N N . THR A 1 84 ? 2.459 -10.867 -16.297 1 96.69 84 THR A N 1
ATOM 635 C CA . THR A 1 84 ? 1.413 -10.078 -15.656 1 96.69 84 THR A CA 1
ATOM 636 C C . THR A 1 84 ? 0.031 -10.555 -16.094 1 96.69 84 THR A C 1
ATOM 638 O O . THR A 1 84 ? -0.912 -10.555 -15.305 1 96.69 84 THR A O 1
ATOM 641 N N . CYS A 1 85 ? -0.118 -11.086 -17.328 1 96.38 85 CYS A N 1
ATOM 642 C CA . CYS A 1 85 ? -1.421 -11.469 -17.859 1 96.38 85 CYS A CA 1
ATOM 643 C C . CYS A 1 85 ? -1.936 -12.734 -17.188 1 96.38 85 CYS A C 1
ATOM 645 O O . CYS A 1 85 ? -3.111 -13.078 -17.312 1 96.38 85 CYS A O 1
ATOM 647 N N . ASP A 1 86 ? -1.104 -13.453 -16.438 1 96.75 86 ASP A N 1
ATOM 648 C CA . ASP A 1 86 ? -1.494 -14.695 -15.773 1 96.75 86 ASP A CA 1
ATOM 649 C C . ASP A 1 86 ? -2.014 -14.422 -14.359 1 96.75 86 ASP A C 1
ATOM 651 O O . ASP A 1 86 ? -2.48 -15.336 -13.68 1 96.75 86 ASP A O 1
ATOM 655 N N . ALA A 1 87 ? -1.94 -13.234 -13.922 1 97.88 87 ALA A N 1
ATOM 656 C CA . ALA A 1 87 ? -2.338 -12.891 -12.555 1 97.88 87 ALA A CA 1
ATOM 657 C C . ALA A 1 87 ? -3.809 -13.219 -12.312 1 97.88 87 ALA A C 1
ATOM 659 O O . ALA A 1 87 ? -4.648 -13.016 -13.195 1 97.88 87 ALA A O 1
ATOM 660 N N . THR A 1 88 ? -4.145 -13.711 -11.094 1 97.88 88 THR A N 1
ATOM 661 C CA . THR A 1 88 ? -5.52 -14.016 -10.703 1 97.88 88 THR A CA 1
ATOM 662 C C . THR A 1 88 ? -6 -13.055 -9.625 1 97.88 88 THR A C 1
ATOM 664 O O . THR A 1 88 ? -7.203 -12.945 -9.375 1 97.88 88 THR A O 1
ATOM 667 N N . ILE A 1 89 ? -5.039 -12.469 -8.891 1 97.88 89 ILE A N 1
ATOM 668 C CA . ILE A 1 89 ? -5.289 -11.438 -7.891 1 97.88 89 ILE A CA 1
ATOM 669 C C . ILE A 1 89 ? -4.539 -10.164 -8.258 1 97.88 89 ILE A C 1
ATOM 671 O O . ILE A 1 89 ? -3.316 -10.18 -8.43 1 97.88 89 ILE A O 1
ATOM 675 N N . ILE A 1 90 ? -5.246 -9.078 -8.32 1 97.5 90 ILE A N 1
ATOM 676 C CA . ILE A 1 90 ? -4.602 -7.812 -8.656 1 97.5 90 ILE A CA 1
ATOM 677 C C . ILE A 1 90 ? -4.727 -6.84 -7.484 1 97.5 90 ILE A C 1
ATOM 679 O O . ILE A 1 90 ? -5.816 -6.652 -6.938 1 97.5 90 ILE A O 1
ATOM 683 N N . PHE A 1 91 ? -3.664 -6.332 -7.168 1 96.81 91 PHE A N 1
ATOM 684 C CA . PHE A 1 91 ? -3.561 -5.246 -6.199 1 96.81 91 PHE A CA 1
ATOM 685 C C . PHE A 1 91 ? -3.16 -3.945 -6.887 1 96.81 91 PHE A C 1
ATOM 687 O O . PHE A 1 91 ? -2.057 -3.836 -7.422 1 96.81 91 PHE A O 1
ATOM 694 N N . ALA A 1 92 ? -4.027 -3.016 -6.891 1 94.5 92 ALA A N 1
ATOM 695 C CA . ALA A 1 92 ? -3.807 -1.733 -7.555 1 94.5 92 ALA A CA 1
ATOM 696 C C . ALA A 1 92 ? -4.012 -0.571 -6.586 1 94.5 92 ALA A C 1
ATOM 698 O O . ALA A 1 92 ? -5.117 -0.045 -6.465 1 94.5 92 ALA A O 1
ATOM 699 N N . ASN A 1 93 ? -2.979 -0.23 -5.883 1 88.38 93 ASN A N 1
ATOM 700 C CA . ASN A 1 93 ? -3.012 0.958 -5.035 1 88.38 93 ASN A CA 1
ATOM 701 C C . ASN A 1 93 ? -2.477 2.184 -5.77 1 88.38 93 ASN A C 1
ATOM 703 O O . ASN A 1 93 ? -1.278 2.469 -5.719 1 88.38 93 ASN A O 1
ATOM 707 N N . ASN A 1 94 ? -3.373 2.928 -6.352 1 83.88 94 ASN A N 1
ATOM 708 C CA . ASN A 1 94 ? -3.018 4.008 -7.262 1 83.88 94 ASN A CA 1
ATOM 709 C C . ASN A 1 94 ? -3.258 5.375 -6.633 1 83.88 94 ASN A C 1
ATOM 711 O O . ASN A 1 94 ? -3.537 6.348 -7.336 1 83.88 94 ASN A O 1
ATOM 715 N N . PHE A 1 95 ? -3.115 5.469 -5.309 1 86 95 PHE A N 1
ATOM 716 C CA . PHE A 1 95 ? -3.404 6.695 -4.578 1 86 95 PHE A CA 1
ATOM 717 C C . PHE A 1 95 ? -2.584 7.855 -5.121 1 86 95 PHE A C 1
ATOM 719 O O . PHE A 1 95 ? -3.092 8.969 -5.258 1 86 95 PHE A O 1
ATOM 726 N N . LEU A 1 96 ? -1.319 7.582 -5.547 1 86.75 96 LEU A N 1
ATOM 727 C CA . LEU A 1 96 ? -0.46 8.672 -5.996 1 86.75 96 LEU A CA 1
ATOM 728 C C . LEU A 1 96 ? -0.186 8.57 -7.492 1 86.75 96 LEU A C 1
ATOM 730 O O . LEU A 1 96 ? 0.765 9.172 -7.996 1 86.75 96 LEU A O 1
ATOM 734 N N . PHE A 1 97 ? -0.969 7.77 -8.188 1 90 97 PHE A N 1
ATOM 735 C CA . PHE A 1 97 ? -0.826 7.668 -9.633 1 90 97 PHE A CA 1
ATOM 736 C C . PHE A 1 97 ? -1.325 8.938 -10.32 1 90 97 PHE A C 1
ATOM 738 O O . PHE A 1 97 ? -2.309 9.539 -9.883 1 90 97 PHE A O 1
ATOM 745 N N . GLU A 1 98 ? -0.687 9.188 -11.398 1 88.25 98 GLU A N 1
ATOM 746 C CA . GLU A 1 98 ? -1.253 10.188 -12.289 1 88.25 98 GLU A CA 1
ATOM 747 C C . GLU A 1 98 ? -2.535 9.688 -12.953 1 88.25 98 GLU A C 1
ATOM 749 O O . GLU A 1 98 ? -2.719 8.477 -13.117 1 88.25 98 GLU A O 1
ATOM 754 N N . GLU A 1 99 ? -3.365 10.633 -13.32 1 88.94 99 GLU A N 1
ATOM 755 C CA . GLU A 1 99 ? -4.676 10.297 -13.875 1 88.94 99 GLU A CA 1
ATOM 756 C C . GLU A 1 99 ? -4.539 9.414 -15.117 1 88.94 99 GLU A C 1
ATOM 758 O O . GLU A 1 99 ? -5.281 8.445 -15.281 1 88.94 99 GLU A O 1
ATOM 763 N N . THR A 1 100 ? -3.592 9.734 -15.922 1 91.12 100 THR A N 1
ATOM 764 C CA . THR A 1 100 ? -3.402 8.961 -17.141 1 91.12 100 THR A CA 1
ATOM 765 C C . THR A 1 100 ? -3.053 7.508 -16.812 1 91.12 100 THR A C 1
ATOM 767 O O . THR A 1 100 ? -3.566 6.582 -17.453 1 91.12 100 THR A O 1
ATOM 770 N N . ALA A 1 101 ? -2.189 7.305 -15.844 1 91.81 101 ALA A N 1
ATOM 771 C CA . ALA A 1 101 ? -1.821 5.957 -15.422 1 91.81 101 ALA A CA 1
ATOM 772 C C . ALA A 1 101 ? -3.025 5.211 -14.852 1 91.81 101 ALA A C 1
ATOM 774 O O . AL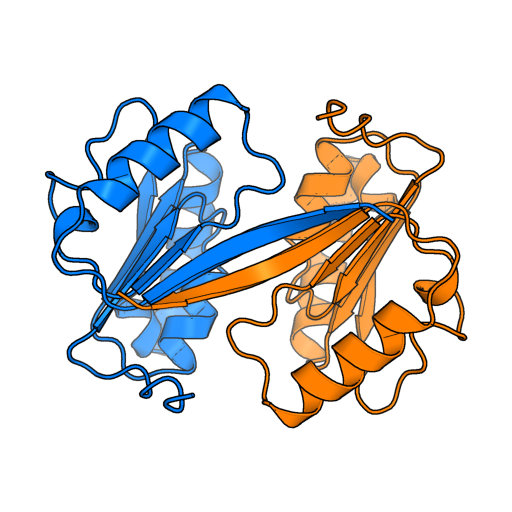A A 1 101 ? -3.229 4.031 -15.141 1 91.81 101 ALA A O 1
ATOM 775 N N . LYS A 1 102 ? -3.805 5.895 -14.078 1 91.56 102 LYS A N 1
ATOM 776 C CA . LYS A 1 102 ? -4.992 5.281 -13.492 1 91.56 102 LYS A CA 1
ATOM 777 C C . LYS A 1 102 ? -5.938 4.773 -14.578 1 91.56 102 LYS A C 1
ATOM 779 O O . LYS A 1 102 ? -6.445 3.652 -14.492 1 91.56 102 LYS A O 1
ATOM 784 N N . ILE A 1 103 ? -6.148 5.617 -15.578 1 92.81 103 ILE A N 1
ATOM 785 C CA . ILE A 1 103 ? -7.062 5.285 -16.656 1 92.81 103 ILE A CA 1
ATOM 786 C C . ILE A 1 103 ? -6.547 4.066 -17.422 1 92.81 103 ILE A C 1
ATOM 788 O O . ILE A 1 103 ? -7.305 3.137 -17.703 1 92.81 103 ILE A O 1
ATOM 792 N N . LEU A 1 104 ? -5.285 4.055 -17.703 1 93.25 104 LEU A N 1
ATOM 793 C CA . LEU A 1 104 ? -4.688 2.967 -18.469 1 93.25 104 LEU A CA 1
ATOM 794 C C . LEU A 1 104 ? -4.719 1.665 -17.672 1 93.25 104 LEU A C 1
ATOM 796 O O . LEU A 1 104 ? -5.008 0.601 -18.234 1 93.25 104 LEU A O 1
ATOM 800 N N . VAL A 1 105 ? -4.402 1.735 -16.422 1 93.94 105 VAL A N 1
ATOM 801 C CA . VAL A 1 105 ? -4.449 0.551 -15.57 1 93.94 105 VAL A CA 1
ATOM 802 C C . VAL A 1 105 ? -5.871 -0.003 -15.531 1 93.94 105 VAL A C 1
ATOM 804 O O . VAL A 1 105 ? -6.078 -1.208 -15.695 1 93.94 105 VAL A O 1
ATOM 807 N N . ALA A 1 106 ? -6.832 0.864 -15.391 1 93 106 ALA A N 1
ATOM 808 C CA . ALA A 1 106 ? -8.227 0.437 -15.352 1 93 106 ALA A CA 1
ATOM 809 C C . ALA A 1 106 ? -8.617 -0.288 -16.641 1 93 106 ALA A C 1
ATOM 811 O O . ALA A 1 106 ? -9.297 -1.314 -16.594 1 93 106 ALA A O 1
ATOM 812 N N . ARG A 1 107 ? -8.18 0.232 -17.719 1 93.88 107 ARG A N 1
ATOM 813 C CA . ARG A 1 107 ? -8.453 -0.385 -19.016 1 93.88 107 ARG A CA 1
ATOM 814 C C . ARG A 1 107 ? -7.84 -1.781 -19.094 1 93.88 107 ARG A C 1
ATOM 816 O O . ARG A 1 107 ? -8.5 -2.73 -19.516 1 93.88 107 ARG A O 1
ATOM 823 N N . GLU A 1 108 ? -6.602 -1.886 -18.688 1 94.25 108 GLU A N 1
ATOM 824 C CA . GLU A 1 108 ? -5.918 -3.176 -18.719 1 94.25 108 GLU A CA 1
ATOM 825 C C . GLU A 1 108 ? -6.621 -4.191 -17.828 1 94.25 108 GLU A C 1
ATOM 827 O O . GLU A 1 108 ? -6.793 -5.352 -18.203 1 94.25 108 GLU A O 1
ATOM 832 N N . LEU A 1 109 ? -7.012 -3.754 -16.703 1 92.25 109 LEU A N 1
ATOM 833 C CA . LEU A 1 109 ? -7.66 -4.648 -15.75 1 92.25 109 LEU A CA 1
ATOM 834 C C . LEU A 1 109 ? -8.969 -5.188 -16.312 1 92.25 109 LEU A C 1
ATOM 836 O O . LEU A 1 109 ? -9.328 -6.344 -16.062 1 92.25 109 LEU A O 1
ATOM 840 N N . SER A 1 110 ? -9.672 -4.371 -17.078 1 92.06 110 SER A N 1
ATOM 841 C CA . SER A 1 110 ? -10.945 -4.781 -17.672 1 92.06 110 SER A CA 1
ATOM 842 C C . SER A 1 110 ? -10.734 -5.875 -18.719 1 92.06 110 SER A C 1
ATOM 844 O O . SER A 1 110 ? -11.656 -6.645 -19 1 92.06 110 SER A O 1
ATOM 846 N N . ASP A 1 111 ? -9.539 -5.953 -19.219 1 93.94 111 ASP A N 1
ATOM 847 C CA . ASP A 1 111 ? -9.25 -6.902 -20.281 1 93.94 111 ASP A CA 1
ATOM 848 C C . ASP A 1 111 ? -8.672 -8.195 -19.734 1 93.94 111 ASP A C 1
ATOM 850 O O . ASP A 1 111 ? -8.477 -9.172 -20.469 1 93.94 111 ASP A O 1
ATOM 854 N N . MET A 1 112 ? -8.461 -8.227 -18.406 1 92.06 112 MET A N 1
ATOM 855 C CA . MET A 1 112 ? -7.871 -9.422 -17.812 1 92.06 112 MET A CA 1
ATOM 856 C C . MET A 1 112 ? -8.945 -10.453 -17.5 1 92.06 112 MET A C 1
ATOM 858 O O . MET A 1 112 ? -9.844 -10.195 -16.688 1 92.06 112 MET A O 1
ATOM 862 N N . THR A 1 113 ? -8.805 -11.648 -18.031 1 90.56 113 THR A N 1
ATOM 863 C CA . THR A 1 113 ? -9.891 -12.625 -17.953 1 90.56 113 THR A CA 1
ATOM 864 C C . THR A 1 113 ? -9.633 -13.648 -16.859 1 90.56 113 THR A C 1
ATOM 866 O O . THR A 1 113 ? -10.547 -14.359 -16.422 1 90.56 113 THR A O 1
ATOM 869 N N . ASN A 1 114 ? -8.43 -13.727 -16.344 1 94.06 114 ASN A N 1
ATOM 870 C CA . ASN A 1 114 ? -8.078 -14.734 -15.352 1 94.06 114 ASN A CA 1
ATOM 871 C C . ASN A 1 114 ? -8.258 -14.211 -13.93 1 94.06 114 ASN A C 1
ATOM 873 O O . ASN A 1 114 ? -8.125 -14.969 -12.969 1 94.06 114 ASN A O 1
ATOM 877 N N . VAL A 1 115 ? -8.648 -13 -13.812 1 96.62 115 VAL A N 1
ATOM 878 C CA . VAL A 1 115 ? -8.617 -12.352 -12.5 1 96.62 115 VAL A CA 1
ATOM 879 C C . VAL A 1 115 ? -9.898 -12.672 -11.734 1 96.62 115 VAL A C 1
ATOM 881 O O . VAL A 1 115 ? -11 -12.492 -12.258 1 96.62 115 VAL A O 1
ATOM 884 N N . ARG A 1 116 ? -9.727 -13.078 -10.531 1 95.94 116 ARG A N 1
ATOM 885 C CA . ARG A 1 116 ? -10.914 -13.359 -9.734 1 95.94 116 ARG A CA 1
ATOM 886 C C . ARG A 1 116 ? -11.102 -12.328 -8.633 1 95.94 116 ARG A C 1
ATOM 888 O O . ARG A 1 116 ? -12.188 -12.195 -8.07 1 95.94 116 ARG A O 1
ATOM 895 N N . ILE A 1 117 ? -9.992 -11.648 -8.258 1 95.5 117 ILE A N 1
ATOM 896 C CA . ILE A 1 117 ? -10.07 -10.602 -7.238 1 95.5 117 ILE A CA 1
ATOM 897 C C . ILE A 1 117 ? -9.266 -9.383 -7.688 1 95.5 117 ILE A C 1
ATOM 899 O O . ILE A 1 117 ? -8.109 -9.516 -8.102 1 95.5 117 ILE A O 1
ATOM 903 N N . ILE A 1 118 ? -9.898 -8.258 -7.645 1 95.38 118 ILE A N 1
ATOM 904 C CA . ILE A 1 118 ? -9.203 -6.984 -7.777 1 95.38 118 ILE A CA 1
ATOM 905 C C . ILE A 1 118 ? -9.312 -6.195 -6.473 1 95.38 118 ILE A C 1
ATOM 907 O O . ILE A 1 118 ? -10.414 -5.875 -6.023 1 95.38 118 ILE A O 1
ATOM 911 N N . ALA A 1 119 ? -8.195 -6.008 -5.859 1 95.25 119 ALA A N 1
ATOM 912 C CA . ALA A 1 119 ? -8.086 -5.113 -4.711 1 95.25 119 ALA A CA 1
ATOM 913 C C . ALA A 1 119 ? -7.547 -3.748 -5.129 1 95.25 119 ALA A C 1
ATOM 915 O O . ALA A 1 119 ? -6.383 -3.623 -5.516 1 95.25 119 ALA A O 1
ATOM 916 N N . ALA A 1 120 ? -8.375 -2.771 -5.09 1 93.38 120 ALA A N 1
ATOM 917 C CA . ALA A 1 120 ? -7.992 -1.454 -5.59 1 93.38 120 ALA A CA 1
ATOM 918 C C . ALA A 1 120 ? -8.305 -0.366 -4.566 1 93.38 120 ALA A C 1
ATOM 920 O O . ALA A 1 120 ? -9.234 -0.508 -3.766 1 93.38 120 ALA A O 1
ATOM 921 N N . THR A 1 121 ? -7.52 0.69 -4.629 1 92.62 121 THR A N 1
ATOM 922 C CA . THR A 1 121 ? -7.789 1.843 -3.775 1 92.62 121 THR A CA 1
ATOM 923 C C . THR A 1 121 ? -9 2.615 -4.281 1 92.62 121 THR A C 1
ATOM 925 O O . THR A 1 121 ? -9.102 2.918 -5.473 1 92.62 121 THR A O 1
ATOM 928 N N . SER A 1 122 ? -9.984 2.834 -3.408 1 90 122 SER A N 1
ATOM 929 C CA . SER A 1 122 ? -11.125 3.697 -3.678 1 90 122 SER A CA 1
ATOM 930 C C . SER A 1 122 ? -11.109 4.938 -2.789 1 90 122 SER A C 1
ATOM 932 O O . SER A 1 122 ? -10.773 4.852 -1.604 1 90 122 SER A O 1
ATOM 934 N N . LEU A 1 123 ? -11.406 6.066 -3.4 1 90.38 123 LEU A N 1
ATOM 935 C CA . LEU A 1 123 ? -11.453 7.32 -2.652 1 90.38 123 LEU A CA 1
ATOM 936 C C . LEU A 1 123 ? -12.883 7.656 -2.24 1 90.38 123 LEU A C 1
ATOM 938 O O . LEU A 1 123 ? -13.805 7.555 -3.049 1 90.38 123 LEU A O 1
ATOM 942 N N . PHE A 1 124 ? -13.062 7.957 -0.973 1 88.69 124 PHE A N 1
ATOM 943 C CA . PHE A 1 124 ? -14.328 8.422 -0.418 1 88.69 124 PHE A CA 1
ATOM 944 C C . PHE A 1 124 ? -14.195 9.844 0.118 1 88.69 124 PHE A C 1
ATOM 946 O O . PHE A 1 124 ? -13.312 10.125 0.94 1 88.69 124 PHE A O 1
ATOM 953 N N . LEU A 1 125 ? -15.008 10.711 -0.437 1 86.81 125 LEU A N 1
ATOM 954 C CA . LEU A 1 125 ? -14.953 12.109 -0.02 1 86.81 125 LEU A CA 1
ATOM 955 C C . LEU A 1 125 ? -16.031 12.414 1.02 1 86.81 125 LEU A C 1
ATOM 957 O O . LEU A 1 125 ? -17.141 11.883 0.939 1 86.81 125 LEU A O 1
ATOM 961 N N . SER A 1 126 ? -15.562 13.008 2.105 1 76.5 126 SER A N 1
ATOM 962 C CA . SER A 1 126 ? -16.531 13.43 3.111 1 76.5 126 SER A CA 1
ATOM 963 C C . SER A 1 126 ? -17.094 14.805 2.787 1 76.5 126 SER A C 1
ATOM 965 O O . SER A 1 126 ? -16.422 15.625 2.152 1 76.5 126 SER A O 1
ATOM 967 N N . MET B 1 1 ? -18.25 15.93 -10.891 1 35.84 1 MET B N 1
ATOM 968 C CA . MET B 1 1 ? -17.5 15.047 -10.008 1 35.84 1 MET B CA 1
ATOM 969 C C . MET B 1 1 ? -16.188 15.695 -9.578 1 35.84 1 MET B C 1
ATOM 971 O O . MET B 1 1 ? -15.328 15.984 -10.422 1 35.84 1 MET B O 1
ATOM 975 N N . ASP B 1 2 ? -16.188 16.562 -8.617 1 46.91 2 ASP B N 1
ATOM 976 C CA . ASP B 1 2 ? -15.18 17.562 -8.273 1 46.91 2 ASP B CA 1
ATOM 977 C C . ASP B 1 2 ? -13.805 16.922 -8.133 1 46.91 2 ASP B C 1
ATOM 979 O O . ASP B 1 2 ? -13.68 15.797 -7.648 1 46.91 2 ASP B O 1
ATOM 983 N N . ALA B 1 3 ? -12.906 17.25 -8.953 1 58.12 3 ALA B N 1
ATOM 984 C CA . ALA B 1 3 ? -11.477 16.938 -8.93 1 58.12 3 ALA B CA 1
ATOM 985 C C . ALA B 1 3 ? -10.938 16.953 -7.504 1 58.12 3 ALA B C 1
ATOM 987 O O . ALA B 1 3 ? -11.359 17.766 -6.68 1 58.12 3 ALA B O 1
ATOM 988 N N . LEU B 1 4 ? -10.438 15.719 -6.992 1 73.44 4 LEU B N 1
ATOM 989 C CA . LEU B 1 4 ? -9.789 15.664 -5.684 1 73.44 4 LEU B CA 1
ATOM 990 C C . LEU B 1 4 ? -8.875 16.859 -5.477 1 73.44 4 LEU B C 1
ATOM 992 O O . LEU B 1 4 ? -8.016 17.141 -6.32 1 73.44 4 LEU B O 1
ATOM 996 N N . GLU B 1 5 ? -9.289 17.734 -4.57 1 83.75 5 GLU B N 1
ATOM 997 C CA . GLU B 1 5 ? -8.375 18.797 -4.203 1 83.75 5 GLU B CA 1
ATOM 998 C C . GLU B 1 5 ? -7 18.25 -3.826 1 83.75 5 GLU B C 1
ATOM 1000 O O . GLU B 1 5 ? -6.898 17.203 -3.188 1 83.75 5 GLU B O 1
ATOM 1005 N N . PRO B 1 6 ? -6.109 18.922 -4.262 1 89.88 6 PRO B N 1
ATOM 1006 C CA . PRO B 1 6 ? -4.754 18.469 -3.932 1 89.88 6 PRO B CA 1
ATOM 1007 C C . PRO B 1 6 ? -4.496 18.453 -2.426 1 89.88 6 PRO B C 1
ATOM 1009 O O . PRO B 1 6 ? -5.113 19.203 -1.676 1 89.88 6 PRO B O 1
ATOM 1012 N N . LEU B 1 7 ? -3.584 17.578 -2.027 1 95.06 7 LEU B N 1
ATOM 1013 C CA . LEU B 1 7 ? -3.137 17.547 -0.638 1 95.06 7 LEU B CA 1
ATOM 1014 C C . LEU B 1 7 ? -2.254 18.75 -0.322 1 95.06 7 LEU B C 1
ATOM 1016 O O . LEU B 1 7 ? -1.336 19.062 -1.082 1 95.06 7 LEU B O 1
ATOM 1020 N N . THR B 1 8 ? -2.586 19.391 0.775 1 96.69 8 THR B N 1
ATOM 1021 C CA . THR B 1 8 ? -1.897 20.625 1.11 1 96.69 8 THR B CA 1
ATOM 1022 C C . THR B 1 8 ? -1.344 20.578 2.531 1 96.69 8 THR B C 1
ATOM 1024 O O . THR B 1 8 ? -1.464 19.547 3.211 1 96.69 8 THR B O 1
ATOM 1027 N N . GLU B 1 9 ? -0.751 21.688 2.936 1 97.56 9 GLU B N 1
ATOM 1028 C CA . GLU B 1 9 ? -0.151 21.781 4.262 1 97.56 9 GLU B CA 1
ATOM 1029 C C . GLU B 1 9 ? -1.217 21.766 5.355 1 97.56 9 GLU B C 1
ATOM 1031 O O . GLU B 1 9 ? -0.901 21.594 6.535 1 97.56 9 GLU B O 1
ATOM 1036 N N . ARG B 1 10 ? -2.461 21.859 4.941 1 96.88 10 ARG B N 1
ATOM 1037 C CA . ARG B 1 10 ? -3.557 21.797 5.902 1 96.88 10 ARG B CA 1
ATOM 1038 C C . ARG B 1 10 ? -3.92 20.344 6.223 1 96.88 10 ARG B C 1
ATOM 1040 O O . ARG B 1 10 ? -4.684 20.078 7.152 1 96.88 10 ARG B O 1
ATOM 1047 N N . ASP B 1 11 ? -3.324 19.438 5.488 1 98.12 11 ASP B N 1
ATOM 1048 C CA . ASP B 1 11 ? -3.721 18.047 5.609 1 98.12 11 ASP B CA 1
ATOM 1049 C C . ASP B 1 11 ? -2.764 17.281 6.523 1 98.12 11 ASP B C 1
ATOM 1051 O O . ASP B 1 11 ? -1.559 17.531 6.523 1 98.12 11 ASP B O 1
ATOM 1055 N N . ILE B 1 12 ? -3.33 16.406 7.301 1 98.5 12 ILE B N 1
ATOM 1056 C CA . ILE B 1 12 ? -2.641 15.359 8.055 1 98.5 12 ILE B CA 1
ATOM 1057 C C . ILE B 1 12 ? -3.004 13.984 7.492 1 98.5 12 ILE B C 1
ATOM 1059 O O . ILE B 1 12 ? -4.18 13.625 7.441 1 98.5 12 ILE B O 1
ATOM 1063 N N . PHE B 1 13 ? -1.922 13.297 7.055 1 98.56 13 PHE B N 1
ATOM 1064 C CA . PHE B 1 13 ? -2.104 12 6.414 1 98.56 13 PHE B CA 1
ATOM 1065 C C . PHE B 1 13 ? -1.953 10.867 7.43 1 98.56 13 PHE B C 1
ATOM 1067 O O . PHE B 1 13 ? -0.961 10.812 8.156 1 98.56 13 PHE B O 1
ATOM 1074 N N . LEU B 1 14 ? -2.928 9.977 7.48 1 98.38 14 LEU B N 1
ATOM 1075 C CA . LEU B 1 14 ? -2.896 8.82 8.367 1 98.38 14 LEU B CA 1
ATOM 1076 C C . LEU B 1 14 ? -2.928 7.52 7.57 1 98.38 14 LEU B C 1
ATOM 1078 O O . LEU B 1 14 ? -3.832 7.305 6.762 1 98.38 14 LEU B O 1
ATOM 1082 N N . ASP B 1 15 ? -1.939 6.707 7.812 1 97.69 15 ASP B N 1
ATOM 1083 C CA . ASP B 1 15 ? -1.852 5.375 7.223 1 97.69 15 ASP B CA 1
ATOM 1084 C C . ASP B 1 15 ? -2.148 4.293 8.266 1 97.69 15 ASP B C 1
ATOM 1086 O O . ASP B 1 15 ? -1.362 4.082 9.188 1 97.69 15 ASP B O 1
ATOM 1090 N N . VAL B 1 16 ? -3.307 3.57 8.125 1 96.56 16 VAL B N 1
ATOM 1091 C CA . VAL B 1 16 ? -3.682 2.484 9.031 1 96.56 16 VAL B CA 1
ATOM 1092 C C . VAL B 1 16 ? -3.115 1.165 8.508 1 96.56 16 VAL B C 1
ATOM 1094 O O . VAL B 1 16 ? -3.473 0.715 7.418 1 96.56 16 VAL B O 1
ATOM 1097 N N . GLY B 1 17 ? -2.299 0.523 9.32 1 94.75 17 GLY B N 1
ATOM 1098 C CA . GLY B 1 17 ? -1.503 -0.588 8.828 1 94.75 17 GLY B CA 1
ATOM 1099 C C . GLY B 1 17 ? -0.346 -0.15 7.949 1 94.75 17 GLY B C 1
ATOM 1100 O O . GLY B 1 17 ? -0.221 -0.601 6.809 1 94.75 17 GLY B O 1
ATOM 1101 N N . ALA B 1 18 ? 0.592 0.567 8.484 1 95.69 18 ALA B N 1
ATOM 1102 C CA . ALA B 1 18 ? 1.554 1.329 7.695 1 95.69 18 ALA B CA 1
ATOM 1103 C C . ALA B 1 18 ? 2.748 0.465 7.305 1 95.69 18 ALA B C 1
ATOM 1105 O O . ALA B 1 18 ? 3.529 0.836 6.422 1 95.69 18 ALA B O 1
ATOM 1106 N N . GLY B 1 19 ? 2.932 -0.652 7.969 1 93.56 19 GLY B N 1
ATOM 1107 C CA . GLY B 1 19 ? 4.133 -1.434 7.73 1 93.56 19 GLY B CA 1
ATOM 1108 C C . GLY B 1 19 ? 5.41 -0.69 8.078 1 93.56 19 GLY B C 1
ATOM 1109 O O . GLY B 1 19 ? 5.547 -0.172 9.188 1 93.56 19 GLY B O 1
ATOM 1110 N N . ILE B 1 20 ? 6.273 -0.658 7.102 1 94 20 ILE B N 1
ATOM 1111 C CA . ILE B 1 20 ? 7.539 0.026 7.352 1 94 20 ILE B CA 1
ATOM 1112 C C . ILE B 1 20 ? 7.422 1.492 6.945 1 94 20 ILE B C 1
ATOM 1114 O O . ILE B 1 20 ? 8.406 2.236 6.988 1 94 20 ILE B O 1
ATOM 1118 N N . GLY B 1 21 ? 6.312 1.909 6.469 1 96.06 21 GLY B N 1
ATOM 1119 C CA . GLY B 1 21 ? 6.051 3.324 6.254 1 96.06 21 GLY B CA 1
ATOM 1120 C C . GLY B 1 21 ? 6.398 3.791 4.852 1 96.06 21 GLY B C 1
ATOM 1121 O O . GLY B 1 21 ? 6.609 4.984 4.625 1 96.06 21 GLY B O 1
ATOM 1122 N N . ASN B 1 22 ? 6.398 2.883 3.852 1 92.62 22 ASN B N 1
ATOM 1123 C CA . ASN B 1 22 ? 6.762 3.27 2.492 1 92.62 22 ASN B CA 1
ATOM 1124 C C . ASN B 1 22 ? 5.754 4.254 1.901 1 92.62 22 ASN B C 1
ATOM 1126 O O . ASN B 1 22 ? 6.141 5.242 1.274 1 92.62 22 ASN B O 1
ATOM 1130 N N . VAL B 1 23 ? 4.516 3.984 2.125 1 95.06 23 VAL B N 1
ATOM 1131 C CA . VAL B 1 23 ? 3.48 4.887 1.628 1 95.06 23 VAL B CA 1
ATOM 1132 C C . VAL B 1 23 ? 3.613 6.25 2.301 1 95.06 23 VAL B C 1
ATOM 1134 O O . VAL B 1 23 ? 3.477 7.289 1.649 1 95.06 23 VAL B O 1
ATOM 1137 N N . LEU B 1 24 ? 3.943 6.254 3.588 1 97.75 24 LEU B N 1
ATOM 1138 C CA . LEU B 1 24 ? 4.141 7.5 4.324 1 97.75 24 LEU B CA 1
ATOM 1139 C C . LEU B 1 24 ? 5.277 8.312 3.715 1 97.75 24 LEU B C 1
ATOM 1141 O O . LEU B 1 24 ? 5.141 9.523 3.51 1 97.75 24 LEU B O 1
ATOM 1145 N N . ALA B 1 25 ? 6.352 7.605 3.445 1 96.75 25 ALA B N 1
ATOM 1146 C CA . ALA B 1 25 ? 7.5 8.273 2.834 1 96.75 25 ALA B CA 1
ATOM 1147 C C . ALA B 1 25 ? 7.133 8.852 1.47 1 96.75 25 ALA B C 1
ATOM 1149 O O . ALA B 1 25 ? 7.492 9.984 1.155 1 96.75 25 ALA B O 1
ATOM 1150 N N . GLN B 1 26 ? 6.406 8.102 0.715 1 94.38 26 GLN B N 1
ATOM 1151 C CA . GLN B 1 26 ? 5.992 8.555 -0.61 1 94.38 26 GLN B CA 1
ATOM 1152 C C . GLN B 1 26 ? 5.105 9.797 -0.52 1 94.38 26 GLN B C 1
ATOM 1154 O O . GLN B 1 26 ? 5.309 10.766 -1.255 1 94.38 26 GLN B O 1
ATOM 1159 N N . VAL B 1 27 ? 4.188 9.758 0.359 1 97 27 VAL B N 1
ATOM 1160 C CA . VAL B 1 27 ? 3.277 10.891 0.517 1 97 27 VAL B CA 1
ATOM 1161 C C . VAL B 1 27 ? 4.055 12.117 0.998 1 97 27 VAL B C 1
ATOM 1163 O O . VAL B 1 27 ? 3.881 13.211 0.467 1 97 27 VAL B O 1
ATOM 1166 N N . ALA B 1 28 ? 4.938 11.898 1.976 1 98.06 28 ALA B N 1
ATOM 1167 C CA . ALA B 1 28 ? 5.727 13 2.527 1 98.06 28 ALA B CA 1
ATOM 1168 C C . ALA B 1 28 ? 6.543 13.688 1.438 1 98.06 28 ALA B C 1
ATOM 1170 O O . ALA B 1 28 ? 6.664 14.914 1.422 1 98.06 28 ALA B O 1
ATOM 1171 N N . LEU B 1 29 ? 7.023 12.93 0.537 1 96.25 29 LEU B N 1
ATOM 1172 C CA . LEU B 1 29 ? 7.93 13.438 -0.483 1 96.25 29 LEU B CA 1
ATOM 1173 C C . LEU B 1 29 ? 7.156 14 -1.672 1 96.25 29 LEU B C 1
ATOM 1175 O O . LEU B 1 29 ? 7.629 14.914 -2.354 1 96.25 29 LEU B O 1
ATOM 1179 N N . ALA B 1 30 ? 5.996 13.461 -1.896 1 94.69 30 ALA B N 1
ATOM 1180 C CA . ALA B 1 30 ? 5.297 13.766 -3.143 1 94.69 30 ALA B CA 1
ATOM 1181 C C . ALA B 1 30 ? 4.23 14.836 -2.932 1 94.69 30 ALA B C 1
ATOM 1183 O O . ALA B 1 30 ? 3.656 15.344 -3.896 1 94.69 30 ALA B O 1
ATOM 1184 N N . THR B 1 31 ? 3.902 15.188 -1.674 1 96.69 31 THR B N 1
ATOM 1185 C CA . THR B 1 31 ? 2.822 16.125 -1.396 1 96.69 31 THR B CA 1
ATOM 1186 C C . THR B 1 31 ? 3.266 17.172 -0.375 1 96.69 31 THR B C 1
ATOM 1188 O O . THR B 1 31 ? 4.383 17.109 0.139 1 96.69 31 THR B O 1
ATOM 1191 N N . LYS B 1 32 ? 2.367 18.078 -0.079 1 97.12 32 LYS B N 1
ATOM 1192 C CA . LYS B 1 32 ? 2.682 19.188 0.831 1 97.12 32 LYS B CA 1
ATOM 1193 C C . LYS B 1 32 ? 2.074 18.938 2.211 1 97.12 32 LYS B C 1
ATOM 1195 O O . LYS B 1 32 ? 2.031 19.859 3.041 1 97.12 32 LYS B O 1
ATOM 1200 N N . VAL B 1 33 ? 1.599 17.766 2.443 1 98.25 33 VAL B N 1
ATOM 1201 C CA . VAL B 1 33 ? 0.952 17.5 3.723 1 98.25 33 VAL B CA 1
ATOM 1202 C C . VAL B 1 33 ? 1.883 17.906 4.867 1 98.25 33 VAL B C 1
ATOM 1204 O O . VAL B 1 33 ? 3.107 17.844 4.727 1 98.25 33 VAL B O 1
ATOM 1207 N N . SER B 1 34 ? 1.267 18.266 5.977 1 98.19 34 SER B N 1
ATOM 1208 C CA . SER B 1 34 ? 2.062 18.781 7.086 1 98.19 34 SER B CA 1
ATOM 1209 C C . SER B 1 34 ? 2.623 17.656 7.934 1 98.19 34 SER B C 1
ATOM 1211 O O . SER B 1 34 ? 3.703 17.781 8.516 1 98.19 34 SER B O 1
ATOM 1213 N N . LYS B 1 35 ? 1.878 16.562 8.055 1 98.5 35 LYS B N 1
ATOM 1214 C CA . LYS B 1 35 ? 2.238 15.43 8.898 1 98.5 35 LYS B CA 1
ATOM 1215 C C . LYS B 1 35 ? 1.784 14.117 8.273 1 98.5 35 LYS B C 1
ATOM 1217 O O . LYS B 1 35 ? 0.722 14.055 7.648 1 98.5 35 LYS B O 1
ATOM 1222 N N . CYS B 1 36 ? 2.604 13.094 8.438 1 98.75 36 CYS B N 1
ATOM 1223 C CA . CYS B 1 36 ? 2.291 11.727 8.031 1 98.75 36 CYS B CA 1
ATOM 1224 C C . CYS B 1 36 ? 2.391 10.773 9.219 1 98.75 36 CYS B C 1
ATOM 1226 O O . CYS B 1 36 ? 3.484 10.531 9.734 1 98.75 36 CYS B O 1
ATOM 1228 N N . ILE B 1 37 ? 1.261 10.227 9.555 1 98.62 37 ILE B N 1
ATOM 1229 C CA . ILE B 1 37 ? 1.194 9.344 10.711 1 98.62 37 ILE B CA 1
ATOM 1230 C C . ILE B 1 37 ? 0.848 7.926 10.258 1 98.62 37 ILE B C 1
ATOM 1232 O O . ILE B 1 37 ? -0.074 7.73 9.469 1 98.62 37 ILE B O 1
ATOM 1236 N N . GLY B 1 38 ? 1.613 6.973 10.742 1 98 38 GLY B N 1
ATOM 1237 C CA . GLY B 1 38 ? 1.32 5.57 10.484 1 98 38 GLY B CA 1
ATOM 1238 C C . GLY B 1 38 ? 1.095 4.766 11.75 1 98 38 GLY B C 1
ATOM 1239 O O . GLY B 1 38 ? 1.789 4.965 12.75 1 98 38 GLY B O 1
ATOM 1240 N N . VAL B 1 39 ? 0.102 3.912 11.695 1 97.31 39 VAL B N 1
ATOM 1241 C CA . VAL B 1 39 ? -0.162 2.98 12.781 1 97.31 39 VAL B CA 1
ATOM 1242 C C . VAL B 1 39 ? 0.09 1.55 12.312 1 97.31 39 VAL B C 1
ATOM 1244 O O . VAL B 1 39 ? -0.426 1.131 11.273 1 97.31 39 VAL B O 1
ATOM 1247 N N . GLU B 1 40 ? 0.878 0.834 13.039 1 96.12 40 GLU B N 1
ATOM 1248 C CA . GLU B 1 40 ? 1.253 -0.541 12.719 1 96.12 40 GLU B CA 1
ATOM 1249 C C . GLU B 1 40 ? 1.343 -1.396 13.977 1 96.12 40 GLU B C 1
ATOM 1251 O O . GLU B 1 40 ? 1.933 -0.978 14.977 1 96.12 40 GLU B O 1
ATOM 1256 N N . VAL B 1 41 ? 0.748 -2.605 13.859 1 95.06 41 VAL B N 1
ATOM 1257 C CA . VAL B 1 41 ? 0.661 -3.475 15.031 1 95.06 41 VAL B CA 1
ATOM 1258 C C . VAL B 1 41 ? 2.018 -4.125 15.297 1 95.06 41 VAL B C 1
ATOM 1260 O O . VAL B 1 41 ? 2.377 -4.379 16.453 1 95.06 41 VAL B O 1
ATOM 1263 N N . ARG B 1 42 ? 2.732 -4.395 14.328 1 94.12 42 ARG B N 1
ATOM 1264 C CA . ARG B 1 42 ? 4.035 -5.031 14.461 1 94.12 42 ARG B CA 1
ATOM 1265 C C . ARG B 1 42 ? 5.113 -4.012 14.812 1 94.12 42 ARG B C 1
ATOM 1267 O O . ARG B 1 42 ? 5.59 -3.281 13.945 1 94.12 42 ARG B O 1
ATOM 1274 N N . GLY B 1 43 ? 5.559 -4.055 15.992 1 96.88 43 GLY B N 1
ATOM 1275 C CA . GLY B 1 43 ? 6.535 -3.104 16.484 1 96.88 43 GLY B CA 1
ATOM 1276 C C . GLY B 1 43 ? 7.855 -3.158 15.742 1 96.88 43 GLY B C 1
ATOM 1277 O O . GLY B 1 43 ? 8.5 -2.129 15.539 1 96.88 43 GLY B O 1
ATOM 1278 N N . GLU B 1 44 ? 8.211 -4.34 15.359 1 96 44 GLU B N 1
ATOM 1279 C CA . GLU B 1 44 ? 9.469 -4.504 14.641 1 96 44 GLU B CA 1
ATOM 1280 C C . GLU B 1 44 ? 9.445 -3.756 13.305 1 96 44 GLU B C 1
ATOM 1282 O O . GLU B 1 44 ? 10.445 -3.174 12.898 1 96 44 GLU B O 1
ATOM 1287 N N . LEU B 1 45 ? 8.328 -3.777 12.633 1 94.69 45 LEU B N 1
ATOM 1288 C CA . LEU B 1 45 ? 8.203 -3.037 11.383 1 94.69 45 LEU B CA 1
ATOM 1289 C C . LEU B 1 45 ? 8.266 -1.533 11.633 1 94.69 45 LEU B C 1
ATOM 1291 O O . LEU B 1 45 ? 8.914 -0.801 10.883 1 94.69 45 LEU B O 1
ATOM 1295 N N . CYS B 1 46 ? 7.652 -1.09 12.695 1 97 46 CYS B N 1
ATOM 1296 C CA . CYS B 1 46 ? 7.691 0.321 13.055 1 97 46 CYS B CA 1
ATOM 1297 C C . CYS B 1 46 ? 9.117 0.783 13.312 1 97 46 CYS B C 1
ATOM 1299 O O . CYS B 1 46 ? 9.523 1.846 12.836 1 97 46 CYS B O 1
ATOM 1301 N N . SER B 1 47 ? 9.805 -0.047 14.039 1 97.62 47 SER B N 1
ATOM 1302 C CA . SER B 1 47 ? 11.188 0.291 14.359 1 97.62 47 SER B CA 1
ATOM 1303 C C . SER B 1 47 ? 12.047 0.363 13.094 1 97.62 47 SER B C 1
ATOM 1305 O O . SER B 1 47 ? 12.812 1.309 12.914 1 97.62 47 SER B O 1
ATOM 1307 N N . LEU B 1 48 ? 11.875 -0.619 12.258 1 95.19 48 LEU B N 1
ATOM 1308 C CA . LEU B 1 48 ? 12.609 -0.646 11 1 95.19 48 LEU B CA 1
ATOM 1309 C C . LEU B 1 48 ? 12.273 0.575 10.148 1 95.19 48 LEU B C 1
ATOM 1311 O O . LEU B 1 48 ? 13.172 1.216 9.594 1 95.19 48 LEU B O 1
ATOM 1315 N N . GLY B 1 49 ? 11.047 0.894 10.031 1 96.81 49 GLY B N 1
ATOM 1316 C CA . GLY B 1 49 ? 10.602 2.053 9.266 1 96.81 49 GLY B CA 1
ATOM 1317 C C . GLY B 1 49 ? 11.148 3.361 9.812 1 96.81 49 GLY B C 1
ATOM 1318 O O . GLY B 1 49 ? 11.633 4.203 9.047 1 96.81 49 GLY B O 1
ATOM 1319 N N . THR B 1 50 ? 11.07 3.504 11.102 1 97.94 50 THR B N 1
ATOM 1320 C CA . THR B 1 50 ? 11.562 4.711 11.75 1 97.94 50 THR B CA 1
ATOM 1321 C C . THR B 1 50 ? 13.062 4.887 11.5 1 97.94 50 THR B C 1
ATOM 1323 O O . THR B 1 50 ? 13.516 5.984 11.164 1 97.94 50 THR B O 1
ATOM 1326 N N . GLU B 1 51 ? 13.75 3.822 11.617 1 97.5 51 GLU B N 1
ATOM 1327 C CA . GLU B 1 51 ? 15.188 3.865 11.359 1 97.5 51 GLU B CA 1
ATOM 1328 C C . GLU B 1 51 ? 15.469 4.258 9.906 1 97.5 51 GLU B C 1
ATOM 1330 O O . GLU B 1 51 ? 16.375 5.062 9.641 1 97.5 51 GLU B O 1
ATOM 1335 N N . ARG B 1 52 ? 14.711 3.664 9.039 1 94.81 52 ARG B N 1
ATOM 1336 C CA . ARG B 1 52 ? 14.867 3.986 7.625 1 94.81 52 ARG B CA 1
ATOM 1337 C C . ARG B 1 52 ? 14.625 5.473 7.375 1 94.81 52 ARG B C 1
ATOM 1339 O O . ARG B 1 52 ? 15.375 6.113 6.637 1 94.81 52 ARG B O 1
ATOM 1346 N N . MET B 1 53 ? 13.609 6.02 7.953 1 97.25 53 MET B N 1
ATOM 1347 C CA . MET B 1 53 ? 13.328 7.445 7.809 1 97.25 53 MET B CA 1
ATOM 1348 C C . MET B 1 53 ? 14.469 8.289 8.352 1 97.25 53 MET B C 1
ATOM 1350 O O . MET B 1 53 ? 14.938 9.219 7.691 1 97.25 53 MET B O 1
ATOM 1354 N N . LEU B 1 54 ? 14.977 7.949 9.5 1 97.25 54 LEU B N 1
ATOM 1355 C CA . LEU B 1 54 ? 16.031 8.695 10.172 1 97.25 54 LEU B CA 1
ATOM 1356 C C . LEU B 1 54 ? 17.328 8.664 9.352 1 97.25 54 LEU B C 1
ATOM 1358 O O . LEU B 1 54 ? 18.031 9.672 9.258 1 97.25 54 LEU B O 1
ATOM 1362 N N . ARG B 1 55 ? 17.578 7.621 8.766 1 96.56 55 ARG B N 1
ATOM 1363 C CA . ARG B 1 55 ? 18.812 7.457 7.98 1 96.56 55 ARG B CA 1
ATOM 1364 C C . ARG B 1 55 ? 18.766 8.328 6.727 1 96.56 55 ARG B C 1
ATOM 1366 O O . ARG B 1 55 ? 19.812 8.688 6.184 1 96.56 55 ARG B O 1
ATOM 1373 N N . ASN B 1 56 ? 17.594 8.641 6.273 1 96.06 56 ASN B N 1
ATOM 1374 C CA . ASN B 1 56 ? 17.484 9.32 4.984 1 96.06 56 ASN B CA 1
ATOM 1375 C C . ASN B 1 56 ? 17.031 10.773 5.152 1 96.06 56 ASN B C 1
ATOM 1377 O O . ASN B 1 56 ? 16.969 11.523 4.176 1 96.06 56 ASN B O 1
ATOM 1381 N N . VAL B 1 57 ? 16.844 11.203 6.359 1 96.75 57 VAL B N 1
ATOM 1382 C CA . VAL B 1 57 ? 16.234 12.5 6.633 1 96.75 57 VAL B CA 1
ATOM 1383 C C . VAL B 1 57 ? 17.188 13.617 6.199 1 96.75 57 VAL B C 1
ATOM 1385 O O . VAL B 1 57 ? 16.75 14.695 5.793 1 96.75 57 VAL B O 1
ATOM 1388 N N . ASP B 1 58 ? 18.469 13.445 6.219 1 97.56 58 ASP B N 1
ATOM 1389 C CA . ASP B 1 58 ? 19.422 14.469 5.805 1 97.56 58 ASP B CA 1
ATOM 1390 C C . ASP B 1 58 ? 19.328 14.727 4.301 1 97.56 58 ASP B C 1
ATOM 1392 O O . ASP B 1 58 ? 19.438 15.867 3.85 1 97.56 58 ASP B O 1
ATOM 1396 N N . MET B 1 59 ? 19.125 13.688 3.609 1 96.81 59 MET B N 1
ATOM 1397 C CA . MET B 1 59 ? 19 13.797 2.158 1 96.81 59 MET B CA 1
ATOM 1398 C C . MET B 1 59 ? 17.594 14.227 1.764 1 96.81 59 MET B C 1
ATOM 1400 O O . MET B 1 59 ? 17.406 14.938 0.772 1 96.81 59 MET B O 1
ATOM 1404 N N . TYR B 1 60 ? 16.641 13.781 2.521 1 97.12 60 TYR B N 1
ATOM 1405 C CA . TYR B 1 60 ? 15.234 14.062 2.264 1 97.12 60 TYR B CA 1
ATOM 1406 C C . TYR B 1 60 ? 14.555 14.633 3.502 1 97.12 60 TYR B C 1
ATOM 1408 O O . TYR B 1 60 ? 13.82 13.93 4.199 1 97.12 60 TYR B O 1
ATOM 1416 N N . PRO B 1 61 ? 14.617 15.914 3.701 1 97.69 61 PRO B N 1
ATOM 1417 C CA . PRO B 1 61 ? 14.172 16.531 4.953 1 97.69 61 PRO B CA 1
ATOM 1418 C C . PRO B 1 61 ? 12.672 16.375 5.184 1 97.69 61 PRO B C 1
ATOM 1420 O O . PRO B 1 61 ? 12.211 16.391 6.332 1 97.69 61 PRO B O 1
ATOM 1423 N N . PHE B 1 62 ? 11.953 16.156 4.113 1 97.69 62 PHE B N 1
ATOM 1424 C CA . PHE B 1 62 ? 10.508 16.016 4.246 1 97.69 62 PHE B CA 1
ATOM 1425 C C . PHE B 1 62 ? 10.148 14.727 4.973 1 97.69 62 PHE B C 1
ATOM 1427 O O . PHE B 1 62 ? 9.016 14.555 5.422 1 97.69 62 PHE B O 1
ATOM 1434 N N . LEU B 1 63 ? 11.07 13.875 5.188 1 98.25 63 LEU B N 1
ATOM 1435 C CA . LEU B 1 63 ? 10.82 12.633 5.91 1 98.25 63 LEU B CA 1
ATOM 1436 C C . LEU B 1 63 ? 10.68 12.898 7.406 1 98.25 63 LEU B C 1
ATOM 1438 O O . LEU B 1 63 ? 10.227 12.031 8.156 1 98.25 63 LEU B O 1
ATOM 1442 N N . ARG B 1 64 ? 10.953 14.117 7.824 1 97.81 64 ARG B N 1
ATOM 1443 C CA . ARG B 1 64 ? 10.805 14.484 9.234 1 97.81 64 ARG B CA 1
ATOM 1444 C C . ARG B 1 64 ? 9.336 14.508 9.641 1 97.81 64 ARG B C 1
ATOM 1446 O O . ARG B 1 64 ? 9.016 14.414 10.828 1 97.81 64 ARG B O 1
ATOM 1453 N N . LYS B 1 65 ? 8.508 14.602 8.672 1 98.12 65 LYS B N 1
ATOM 1454 C CA . LYS B 1 65 ? 7.094 14.688 9.016 1 98.12 65 LYS B CA 1
ATOM 1455 C C . LYS B 1 65 ? 6.48 13.305 9.172 1 98.12 65 LYS B C 1
ATOM 1457 O O . LYS B 1 65 ? 5.305 13.172 9.523 1 98.12 65 LYS B O 1
ATOM 1462 N N . VAL B 1 66 ? 7.266 12.234 8.984 1 98.62 66 VAL B N 1
ATOM 1463 C CA . VAL B 1 66 ? 6.754 10.875 9.055 1 98.62 66 VAL B CA 1
ATOM 1464 C C . VAL B 1 66 ? 6.902 10.344 10.484 1 98.62 66 VAL B C 1
ATOM 1466 O O . VAL B 1 66 ? 8 10.359 11.047 1 98.62 66 VAL B O 1
ATOM 1469 N N . PHE B 1 67 ? 5.812 9.867 11.023 1 98.06 67 PHE B N 1
ATOM 1470 C CA . PHE B 1 67 ? 5.777 9.281 12.359 1 98.06 67 PHE B CA 1
ATOM 1471 C C . PHE B 1 67 ? 5.113 7.91 12.328 1 98.06 67 PHE B C 1
ATOM 1473 O O . PHE B 1 67 ? 3.988 7.77 11.852 1 98.06 67 PHE B O 1
ATOM 1480 N N . LEU B 1 68 ? 5.82 6.918 12.859 1 98.06 68 LEU B N 1
ATOM 1481 C CA . LEU B 1 68 ? 5.27 5.574 12.969 1 98.06 68 LEU B CA 1
ATOM 1482 C C . LEU B 1 68 ? 4.973 5.223 14.43 1 98.06 68 LEU B C 1
ATOM 1484 O O . LEU B 1 68 ? 5.855 5.328 15.281 1 98.06 68 LEU B O 1
ATOM 1488 N N . LYS B 1 69 ? 3.768 4.824 14.625 1 96.94 69 LYS B N 1
ATOM 1489 C CA . LYS B 1 69 ? 3.336 4.406 15.961 1 96.94 69 LYS B CA 1
ATOM 1490 C C . LYS B 1 69 ? 3.01 2.916 15.984 1 96.94 69 LYS B C 1
ATOM 1492 O O . LYS B 1 69 ? 2.207 2.436 15.188 1 96.94 69 LYS B O 1
ATOM 1497 N N . SER B 1 70 ? 3.648 2.246 16.969 1 97.06 70 SER B N 1
ATOM 1498 C CA . SER B 1 70 ? 3.303 0.846 17.188 1 97.06 70 SER B CA 1
ATOM 1499 C C . SER B 1 70 ? 2.066 0.715 18.078 1 97.06 70 SER B C 1
ATOM 1501 O O . SER B 1 70 ? 2.096 1.086 19.25 1 97.06 70 SER B O 1
ATOM 1503 N N . ALA B 1 71 ? 0.956 0.197 17.453 1 95.56 71 ALA B N 1
ATOM 1504 C CA . ALA B 1 71 ? -0.281 0.016 18.203 1 95.56 71 ALA B CA 1
ATOM 1505 C C . ALA B 1 71 ? -1.227 -0.944 17.484 1 95.56 71 ALA B C 1
ATOM 1507 O O . ALA B 1 71 ? -1.176 -1.077 16.266 1 95.56 71 ALA B O 1
ATOM 1508 N N . ASP B 1 72 ? -2.037 -1.641 18.312 1 93.75 72 ASP B N 1
ATOM 1509 C CA . ASP B 1 72 ? -3.152 -2.42 17.781 1 93.75 72 ASP B CA 1
ATOM 1510 C C . ASP B 1 72 ? -4.375 -1.537 17.547 1 93.75 72 ASP B C 1
ATOM 1512 O O . ASP B 1 72 ? -4.934 -0.977 18.484 1 93.75 72 ASP B O 1
ATOM 1516 N N . VAL B 1 73 ? -4.758 -1.462 16.297 1 91.38 73 VAL B N 1
ATOM 1517 C CA . VAL B 1 73 ? -5.863 -0.575 15.938 1 91.38 73 VAL B CA 1
ATOM 1518 C C . VAL B 1 73 ? -7.121 -0.995 16.703 1 91.38 73 VAL B C 1
ATOM 1520 O O . VAL B 1 73 ? -8.047 -0.199 16.859 1 91.38 73 VAL B O 1
ATOM 1523 N N . ARG B 1 74 ? -7.16 -2.248 17.188 1 91.25 74 ARG B N 1
ATOM 1524 C CA . ARG B 1 74 ? -8.297 -2.734 17.969 1 91.25 74 ARG B CA 1
ATOM 1525 C C . ARG B 1 74 ? -8.336 -2.096 19.344 1 91.25 74 ARG B C 1
ATOM 1527 O O . ARG B 1 74 ? -9.367 -2.113 20.016 1 91.25 74 ARG B O 1
ATOM 1534 N N . ASN B 1 75 ? -7.234 -1.543 19.688 1 91.69 75 ASN B N 1
ATOM 1535 C CA . ASN B 1 75 ? -7.113 -0.959 21.016 1 91.69 75 ASN B CA 1
ATOM 1536 C C . ASN B 1 75 ? -6.863 0.544 20.953 1 91.69 75 ASN B C 1
ATOM 1538 O O . ASN B 1 75 ? -6.457 1.154 21.953 1 91.69 75 ASN B O 1
ATOM 1542 N N . LEU B 1 76 ? -6.914 1.024 19.828 1 90.88 76 LEU B N 1
ATOM 1543 C CA . LEU B 1 76 ? -6.652 2.447 19.641 1 90.88 76 LEU B CA 1
ATOM 1544 C C . LEU B 1 76 ? -7.91 3.176 19.188 1 90.88 76 LEU B C 1
ATOM 1546 O O . LEU B 1 76 ? -8.617 2.709 18.281 1 90.88 76 LEU B O 1
ATOM 1550 N N . LEU B 1 77 ? -8.219 4.254 19.812 1 93.69 77 LEU B N 1
ATOM 1551 C CA . LEU B 1 77 ? -9.32 5.109 19.375 1 93.69 77 LEU B CA 1
ATOM 1552 C C . LEU B 1 77 ? -8.836 6.125 18.344 1 93.69 77 LEU B C 1
ATOM 1554 O O . LEU B 1 77 ? -8.594 7.289 18.672 1 93.69 77 LEU B O 1
ATOM 1558 N N . LEU B 1 78 ? -8.742 5.699 17.125 1 94.25 78 LEU B N 1
ATOM 1559 C CA . LEU B 1 78 ? -8.211 6.512 16.031 1 94.25 78 LEU B CA 1
ATOM 1560 C C . LEU B 1 78 ? -8.93 7.852 15.953 1 94.25 78 LEU B C 1
ATOM 1562 O O . LEU B 1 78 ? -8.312 8.883 15.664 1 94.25 78 LEU B O 1
ATOM 1566 N N . SER B 1 79 ? -10.25 7.828 16.234 1 95.38 79 SER B N 1
ATOM 1567 C CA . SER B 1 79 ? -11.109 8.992 16.047 1 95.38 79 SER B CA 1
ATOM 1568 C C . SER B 1 79 ? -11.039 9.938 17.234 1 95.38 79 SER B C 1
ATOM 1570 O O . SER B 1 79 ? -11.492 11.078 17.156 1 95.38 79 SER B O 1
ATOM 1572 N N . ALA B 1 80 ? -10.398 9.484 18.297 1 95.06 80 ALA B N 1
ATOM 1573 C CA . ALA B 1 80 ? -10.516 10.273 19.516 1 95.06 80 ALA B CA 1
ATOM 1574 C C . ALA B 1 80 ? -9.133 10.656 20.062 1 95.06 80 ALA B C 1
ATOM 1576 O O . ALA B 1 80 ? -8.992 11.648 20.766 1 95.06 80 ALA B O 1
ATOM 1577 N N . GLN B 1 81 ? -8.117 9.852 19.719 1 94.44 81 GLN B N 1
ATOM 1578 C CA . GLN B 1 81 ? -6.805 10.062 20.344 1 94.44 81 GLN B CA 1
ATOM 1579 C C . GLN B 1 81 ? -5.859 10.773 19.375 1 94.44 81 GLN B C 1
ATOM 1581 O O . GLN B 1 81 ? -5.711 10.367 18.219 1 94.44 81 GLN B O 1
ATOM 1586 N N . PRO B 1 82 ? -5.211 11.836 19.906 1 93.12 82 PRO B N 1
ATOM 1587 C CA . PRO B 1 82 ? -4.137 12.422 19.109 1 93.12 82 PRO B CA 1
ATOM 1588 C C . PRO B 1 82 ? -2.928 11.5 18.969 1 93.12 82 PRO B C 1
ATOM 1590 O O . PRO B 1 82 ? -2.646 10.711 19.875 1 93.12 82 PRO B O 1
ATOM 1593 N N . PRO B 1 83 ? -2.244 11.609 17.844 1 94 83 PRO B N 1
ATOM 1594 C CA . PRO B 1 83 ? -2.469 12.562 16.766 1 94 83 PRO B CA 1
ATOM 1595 C C . PRO B 1 83 ? -3.375 12 15.664 1 94 83 PRO B C 1
ATOM 1597 O O . PRO B 1 83 ? -3.689 12.703 14.703 1 94 83 PRO B O 1
ATOM 1600 N N . THR B 1 84 ? -3.861 10.766 15.867 1 96.62 84 THR B N 1
ATOM 1601 C CA . THR B 1 84 ? -4.586 10.109 14.781 1 96.62 84 THR B CA 1
ATOM 1602 C C . THR B 1 84 ? -5.926 10.805 14.539 1 96.62 84 THR B C 1
ATOM 1604 O O . THR B 1 84 ? -6.371 10.914 13.391 1 96.62 84 THR B O 1
ATOM 1607 N N . CYS B 1 85 ? -6.539 11.406 15.562 1 96.38 85 CYS B N 1
ATOM 1608 C CA . CYS B 1 85 ? -7.871 11.992 15.438 1 96.38 85 CYS B CA 1
ATOM 1609 C C . CYS B 1 85 ? -7.816 13.297 14.641 1 96.38 85 CYS B C 1
ATOM 1611 O O . CYS B 1 85 ? -8.852 13.812 14.219 1 96.38 85 CYS B O 1
ATOM 1613 N N . ASP B 1 86 ? -6.633 13.844 14.398 1 96.75 86 ASP B N 1
ATOM 1614 C CA . ASP B 1 86 ? -6.477 15.102 13.664 1 96.75 86 ASP B CA 1
ATOM 1615 C C . ASP B 1 86 ? -6.309 14.844 12.172 1 96.75 86 ASP B C 1
ATOM 1617 O O . ASP B 1 86 ? -6.262 15.789 11.375 1 96.75 86 ASP B O 1
ATOM 1621 N N . ALA B 1 87 ? -6.223 13.641 11.773 1 97.88 87 ALA B N 1
ATOM 1622 C CA . ALA B 1 87 ? -5.98 13.305 10.375 1 97.88 87 ALA B CA 1
ATOM 1623 C C . ALA B 1 87 ? -7.102 13.836 9.484 1 97.88 87 ALA B C 1
ATOM 1625 O O . ALA B 1 87 ? -8.273 13.781 9.852 1 97.88 87 ALA B O 1
ATOM 1626 N N . THR B 1 88 ? -6.742 14.328 8.258 1 97.88 88 THR B N 1
ATOM 1627 C CA . THR B 1 88 ? -7.711 14.82 7.281 1 97.88 88 THR B CA 1
ATOM 1628 C C . THR B 1 88 ? -7.77 13.891 6.07 1 97.88 88 THR B C 1
ATOM 1630 O O . THR B 1 88 ? -8.719 13.945 5.285 1 97.88 88 THR B O 1
ATOM 1633 N N . ILE B 1 89 ? -6.684 13.141 5.871 1 97.88 89 ILE B N 1
ATOM 1634 C CA . ILE B 1 89 ? -6.586 12.117 4.832 1 97.88 89 ILE B CA 1
ATOM 1635 C C . ILE B 1 89 ? -6.293 10.758 5.469 1 97.88 89 ILE B C 1
ATOM 1637 O O . ILE B 1 89 ? -5.309 10.609 6.195 1 97.88 89 ILE B O 1
ATOM 1641 N N . ILE B 1 90 ? -7.098 9.805 5.148 1 97.44 90 ILE B N 1
ATOM 1642 C CA . ILE B 1 90 ? -6.883 8.469 5.707 1 97.44 90 ILE B CA 1
ATOM 1643 C C . ILE B 1 90 ? -6.59 7.48 4.582 1 97.44 90 ILE B C 1
ATOM 1645 O O . ILE B 1 90 ? -7.312 7.434 3.584 1 97.44 90 ILE B O 1
ATOM 1649 N N . PHE B 1 91 ? -5.59 6.805 4.773 1 96.81 91 PHE B N 1
ATOM 1650 C CA . PHE B 1 91 ? -5.211 5.68 3.926 1 96.81 91 PHE B CA 1
ATOM 1651 C C . PHE B 1 91 ? -5.375 4.363 4.672 1 96.81 91 PHE B C 1
ATOM 1653 O O . PHE B 1 91 ? -4.668 4.102 5.648 1 96.81 91 PHE B O 1
ATOM 1660 N N . ALA B 1 92 ? -6.266 3.576 4.238 1 94.31 92 ALA B N 1
ATOM 1661 C CA . ALA B 1 92 ? -6.574 2.301 4.883 1 94.31 92 ALA B CA 1
ATOM 1662 C C . ALA B 1 92 ? -6.457 1.146 3.893 1 94.31 92 ALA B C 1
ATOM 1664 O O . ALA B 1 92 ? -7.426 0.794 3.219 1 94.31 92 ALA B O 1
ATOM 1665 N N . ASN B 1 93 ? -5.285 0.61 3.77 1 88.12 93 ASN B N 1
ATOM 1666 C CA . ASN B 1 93 ? -5.082 -0.592 2.967 1 88.12 93 ASN B CA 1
ATOM 1667 C C . ASN B 1 93 ? -5.172 -1.854 3.818 1 88.12 93 ASN B C 1
ATOM 1669 O O . ASN B 1 93 ? -4.168 -2.318 4.359 1 88.12 93 ASN B O 1
ATOM 1673 N N . ASN B 1 94 ? -6.328 -2.426 3.84 1 83.75 94 ASN B N 1
ATOM 1674 C CA . ASN B 1 94 ? -6.629 -3.516 4.762 1 83.75 94 ASN B CA 1
ATOM 1675 C C . ASN B 1 94 ? -6.742 -4.852 4.031 1 83.75 94 ASN B C 1
ATOM 1677 O O . ASN B 1 94 ? -7.465 -5.746 4.469 1 83.75 94 ASN B O 1
ATOM 1681 N N . PHE B 1 95 ? -5.996 -5 2.949 1 85.56 95 PHE B N 1
ATOM 1682 C CA . PHE B 1 95 ? -6.082 -6.195 2.117 1 85.56 95 PHE B CA 1
ATOM 1683 C C . PHE B 1 95 ? -5.793 -7.445 2.938 1 85.56 95 PHE B C 1
ATOM 1685 O O . PHE B 1 95 ? -6.469 -8.469 2.779 1 85.56 95 PHE B O 1
ATOM 1692 N N . LEU B 1 96 ? -4.855 -7.371 3.92 1 86.5 96 LEU B N 1
ATOM 1693 C CA . LEU B 1 96 ? -4.484 -8.562 4.676 1 86.5 96 LEU B CA 1
ATOM 1694 C C . LEU B 1 96 ? -4.93 -8.445 6.129 1 86.5 96 LEU B C 1
ATOM 1696 O O . LEU B 1 96 ? -4.438 -9.164 6.996 1 86.5 96 LEU B O 1
ATOM 1700 N N . PHE B 1 97 ? -5.812 -7.492 6.41 1 89.56 97 PHE B N 1
ATOM 1701 C CA . PHE B 1 97 ? -6.352 -7.359 7.762 1 89.56 97 PHE B CA 1
ATOM 1702 C C . PHE B 1 97 ? -7.305 -8.5 8.078 1 89.56 97 PHE B C 1
ATOM 1704 O O . PHE B 1 97 ? -8.047 -8.961 7.207 1 89.56 97 PHE B O 1
ATOM 1711 N N . GLU B 1 98 ? -7.305 -8.805 9.32 1 87.75 98 GLU B N 1
ATOM 1712 C CA . GLU B 1 98 ? -8.367 -9.68 9.797 1 87.75 98 GLU B CA 1
ATOM 1713 C C . GLU B 1 98 ? -9.719 -8.961 9.797 1 87.75 98 GLU B C 1
ATOM 1715 O O . GLU B 1 98 ? -9.773 -7.734 9.906 1 87.75 98 GLU B O 1
ATOM 1720 N N . GLU B 1 99 ? -10.758 -9.75 9.695 1 88.44 99 GLU B N 1
ATOM 1721 C CA . GLU B 1 99 ? -12.102 -9.195 9.586 1 88.44 99 GLU B CA 1
ATOM 1722 C C . GLU B 1 99 ? -12.438 -8.305 10.781 1 88.44 99 GLU B C 1
ATOM 1724 O O . GLU B 1 99 ? -13.016 -7.23 10.617 1 88.44 99 GLU B O 1
ATOM 1729 N N . THR B 1 100 ? -12.031 -8.742 11.93 1 90.62 100 THR B N 1
ATOM 1730 C CA . THR B 1 100 ? -12.328 -7.957 13.125 1 90.62 100 THR B CA 1
ATOM 1731 C C . THR B 1 100 ? -11.648 -6.594 13.055 1 90.62 100 THR B C 1
ATOM 1733 O O . THR B 1 100 ? -12.25 -5.578 13.414 1 90.62 100 THR B O 1
ATOM 1736 N N . ALA B 1 101 ? -10.406 -6.555 12.617 1 91.25 101 ALA B N 1
ATOM 1737 C CA . ALA B 1 101 ? -9.68 -5.293 12.477 1 91.25 101 ALA B CA 1
ATOM 1738 C C . ALA B 1 101 ? -10.344 -4.395 11.438 1 91.25 101 ALA B C 1
ATOM 1740 O O . ALA B 1 101 ? -10.477 -3.186 11.641 1 91.25 101 ALA B O 1
ATOM 1741 N N . LYS B 1 102 ? -10.773 -4.969 10.367 1 91.19 102 LYS B N 1
ATOM 1742 C CA . LYS B 1 102 ? -11.43 -4.203 9.32 1 91.19 102 LYS B CA 1
ATOM 1743 C C . LYS B 1 102 ? -12.688 -3.514 9.844 1 91.19 102 LYS B C 1
ATOM 1745 O O . LYS B 1 102 ? -12.914 -2.332 9.578 1 91.19 102 LYS B O 1
ATOM 1750 N N . ILE B 1 103 ? -13.469 -4.285 10.594 1 92.5 103 ILE B N 1
ATOM 1751 C CA . ILE B 1 103 ? -14.727 -3.775 11.133 1 92.5 103 ILE B CA 1
ATOM 1752 C C . ILE B 1 103 ? -14.445 -2.621 12.094 1 92.5 103 ILE B C 1
ATOM 1754 O O . ILE B 1 103 ? -15.094 -1.578 12.023 1 92.5 103 ILE B O 1
ATOM 1758 N N . LEU B 1 104 ? -13.484 -2.795 12.938 1 93.12 104 LEU B N 1
ATOM 1759 C CA . LEU B 1 104 ? -13.156 -1.781 13.938 1 93.12 104 LEU B CA 1
ATOM 1760 C C . LEU B 1 104 ? -12.609 -0.52 13.273 1 93.12 104 LEU B C 1
ATOM 1762 O O . LEU B 1 104 ? -12.961 0.594 13.672 1 93.12 104 LEU B O 1
ATOM 1766 N N . VAL B 1 105 ? -11.773 -0.682 12.312 1 93.75 105 VAL B N 1
ATOM 1767 C CA . VAL B 1 105 ? -11.234 0.464 11.586 1 93.75 105 VAL B CA 1
ATOM 1768 C C . VAL B 1 105 ? -12.375 1.227 10.914 1 93.75 105 VAL B C 1
ATOM 1770 O O . VAL B 1 105 ? -12.445 2.453 11.008 1 93.75 105 VAL B O 1
ATOM 1773 N N . ALA B 1 106 ? -13.266 0.515 10.297 1 92.81 106 ALA B N 1
ATOM 1774 C CA . ALA B 1 106 ? -14.406 1.146 9.633 1 92.81 106 ALA B CA 1
ATOM 1775 C C . ALA B 1 106 ? -15.234 1.967 10.617 1 92.81 106 ALA B C 1
ATOM 1777 O O . ALA B 1 106 ? -15.656 3.082 10.305 1 92.81 106 ALA B O 1
ATOM 1778 N N . ARG B 1 107 ? -15.438 1.432 11.742 1 93.75 107 ARG B N 1
ATOM 1779 C CA . ARG B 1 107 ? -16.188 2.131 12.781 1 93.75 107 ARG B CA 1
ATOM 1780 C C . ARG B 1 107 ? -15.484 3.42 13.188 1 93.75 107 ARG B C 1
ATOM 1782 O O . ARG B 1 107 ? -16.109 4.473 13.289 1 93.75 107 ARG B O 1
ATOM 1789 N N . GLU B 1 108 ? -14.203 3.318 13.422 1 94.19 108 GLU B N 1
ATOM 1790 C CA . GLU B 1 108 ? -13.422 4.492 13.812 1 94.19 108 GLU B CA 1
ATOM 1791 C C . GLU B 1 108 ? -13.469 5.566 12.727 1 94.19 108 GLU B C 1
ATOM 1793 O O . GLU B 1 108 ? -13.609 6.754 13.031 1 94.19 108 GLU B O 1
ATOM 1798 N N . LEU B 1 109 ? -13.352 5.145 11.539 1 92.19 109 LEU B N 1
ATOM 1799 C CA . LEU B 1 109 ? -13.336 6.09 10.422 1 92.19 109 LEU B CA 1
ATOM 1800 C C . LEU B 1 109 ? -14.664 6.84 10.336 1 92.19 109 LEU B C 1
ATOM 1802 O O . LEU B 1 109 ? -14.688 8.023 9.992 1 92.19 109 LEU B O 1
ATOM 1806 N N . SER B 1 110 ? -15.758 6.164 10.648 1 92 110 SER B N 1
ATOM 1807 C CA . SER B 1 110 ? -17.078 6.781 10.594 1 92 110 SER B CA 1
ATOM 1808 C C . SER B 1 110 ? -17.219 7.875 11.648 1 92 110 SER B C 1
ATOM 1810 O O . SER B 1 110 ? -18.047 8.781 11.5 1 92 110 SER B O 1
ATOM 1812 N N . ASP B 1 111 ? -16.406 7.797 12.648 1 93.88 111 ASP B N 1
ATOM 1813 C CA . ASP B 1 111 ? -16.5 8.734 13.766 1 93.88 111 ASP B CA 1
ATOM 1814 C C . ASP B 1 111 ? -15.539 9.906 13.586 1 93.88 111 ASP B C 1
ATOM 1816 O O . ASP B 1 111 ? -15.578 10.867 14.359 1 93.88 111 ASP B O 1
ATOM 1820 N N . MET B 1 112 ? -14.75 9.852 12.539 1 91.94 112 MET B N 1
ATOM 1821 C CA . MET B 1 112 ? -13.781 10.922 12.328 1 91.94 112 MET B CA 1
ATOM 1822 C C . MET B 1 112 ? -14.414 12.094 11.578 1 91.94 112 MET B C 1
ATOM 1824 O O . MET B 1 112 ? -14.859 11.938 10.438 1 91.94 112 MET B O 1
ATOM 1828 N N . THR B 1 113 ? -14.367 13.266 12.141 1 90.5 113 THR B N 1
ATOM 1829 C CA . THR B 1 113 ? -15.133 14.383 11.609 1 90.5 113 THR B CA 1
ATOM 1830 C C . THR B 1 113 ? -14.234 15.312 10.789 1 90.5 113 THR B C 1
ATOM 1832 O O . THR B 1 113 ? -14.727 16.125 10.008 1 90.5 113 THR B O 1
ATOM 1835 N N . ASN B 1 114 ? -12.938 15.188 10.898 1 94.06 114 ASN B N 1
ATOM 1836 C CA . ASN B 1 114 ? -12.023 16.094 1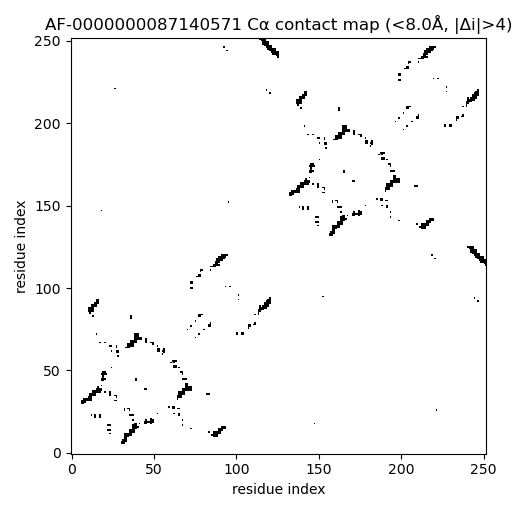0.219 1 94.06 114 ASN B CA 1
ATOM 1837 C C . ASN B 1 114 ? -11.586 15.539 8.867 1 94.06 114 ASN B C 1
ATOM 1839 O O . ASN B 1 114 ? -10.898 16.219 8.109 1 94.06 114 ASN B O 1
ATOM 1843 N N . VAL B 1 115 ? -12.047 14.391 8.547 1 96.62 115 VAL B N 1
ATOM 1844 C CA . VAL B 1 115 ? -11.508 13.695 7.383 1 96.62 115 VAL B CA 1
ATOM 1845 C C . VAL B 1 115 ? -12.211 14.164 6.117 1 96.62 115 VAL B C 1
ATOM 1847 O O . VAL B 1 115 ? -13.445 14.18 6.055 1 96.62 115 VAL B O 1
ATOM 1850 N N . ARG B 1 116 ? -11.438 14.5 5.141 1 95.94 116 ARG B N 1
ATOM 1851 C CA . ARG B 1 116 ? -12.062 14.922 3.891 1 95.94 116 ARG B CA 1
ATOM 1852 C C . ARG B 1 116 ? -11.859 13.883 2.795 1 95.94 116 ARG B C 1
ATOM 1854 O O . ARG B 1 116 ? -12.57 13.891 1.786 1 95.94 116 ARG B O 1
ATOM 1861 N N . ILE B 1 117 ? -10.828 13.031 2.961 1 95.5 117 ILE B N 1
ATOM 1862 C CA . ILE B 1 117 ? -10.578 11.969 1.99 1 95.5 117 ILE B CA 1
ATOM 1863 C C . ILE B 1 117 ? -10.266 10.664 2.721 1 95.5 117 ILE B C 1
ATOM 1865 O O . ILE B 1 117 ? -9.43 10.641 3.625 1 95.5 117 ILE B O 1
ATOM 1869 N N . ILE B 1 118 ? -10.969 9.641 2.35 1 95.38 118 ILE B N 1
ATOM 1870 C CA . ILE B 1 118 ? -10.609 8.289 2.752 1 95.38 118 ILE B CA 1
ATOM 1871 C C . ILE B 1 118 ? -10.211 7.473 1.522 1 95.38 118 ILE B C 1
ATOM 1873 O O . ILE B 1 118 ? -11.016 7.301 0.6 1 95.38 118 ILE B O 1
ATOM 1877 N N . ALA B 1 119 ? -8.977 7.102 1.494 1 95.25 119 ALA B N 1
ATOM 1878 C CA . ALA B 1 119 ? -8.477 6.16 0.5 1 95.25 119 ALA B CA 1
ATOM 1879 C C . ALA B 1 119 ? -8.406 4.746 1.071 1 95.25 119 ALA B C 1
ATOM 1881 O O . ALA B 1 119 ? -7.586 4.465 1.947 1 95.25 119 ALA B O 1
ATOM 1882 N N . ALA B 1 120 ? -9.273 3.91 0.611 1 93.38 120 ALA B N 1
ATOM 1883 C CA . ALA B 1 120 ? -9.359 2.566 1.18 1 93.38 120 ALA B CA 1
ATOM 1884 C C . ALA B 1 120 ? -9.312 1.504 0.086 1 93.38 120 ALA B C 1
ATOM 1886 O O . ALA B 1 120 ? -9.727 1.754 -1.05 1 93.38 120 ALA B O 1
ATOM 1887 N N . THR B 1 121 ? -8.797 0.336 0.464 1 92.62 121 THR B N 1
ATOM 1888 C CA . THR B 1 121 ? -8.805 -0.792 -0.461 1 92.62 121 THR B CA 1
ATOM 1889 C C . THR B 1 121 ? -10.211 -1.374 -0.594 1 92.62 121 THR B C 1
ATOM 1891 O O . THR B 1 121 ? -10.875 -1.632 0.409 1 92.62 121 THR B O 1
ATOM 1894 N N . SER B 1 122 ? -10.703 -1.451 -1.825 1 90 122 SER B N 1
ATOM 1895 C CA . SER B 1 122 ? -11.953 -2.131 -2.139 1 90 122 SER B CA 1
ATOM 1896 C C . SER B 1 122 ? -11.711 -3.387 -2.967 1 90 122 SER B C 1
ATOM 1898 O O . SER B 1 122 ? -10.859 -3.393 -3.861 1 90 122 SER B O 1
ATOM 1900 N N . LEU B 1 123 ? -12.43 -4.453 -2.615 1 90.44 123 LEU B N 1
ATOM 1901 C CA . LEU B 1 123 ? -12.312 -5.711 -3.348 1 90.44 123 LEU B CA 1
ATOM 1902 C C . LEU B 1 123 ? -13.414 -5.836 -4.391 1 90.44 123 LEU B C 1
ATOM 1904 O O . LEU B 1 123 ? -14.578 -5.559 -4.105 1 90.44 123 LEU B O 1
ATOM 1908 N N . PHE B 1 124 ? -13.031 -6.16 -5.605 1 88.88 124 PHE B N 1
ATOM 1909 C CA . PHE B 1 124 ? -13.945 -6.457 -6.703 1 88.88 124 PHE B CA 1
ATOM 1910 C C . PHE B 1 124 ? -13.781 -7.898 -7.164 1 88.88 124 PHE B C 1
ATOM 1912 O O . PHE B 1 124 ? -12.68 -8.336 -7.492 1 88.88 124 PHE B O 1
ATOM 1919 N N . LEU B 1 125 ? -14.875 -8.617 -7.102 1 87 125 LEU B N 1
ATOM 1920 C CA . LEU B 1 125 ? -14.836 -10.023 -7.492 1 87 125 LEU B CA 1
ATOM 1921 C C . LEU B 1 125 ? -15.336 -10.203 -8.922 1 87 125 LEU B C 1
ATOM 1923 O O . LEU B 1 125 ? -16.266 -9.516 -9.352 1 87 125 LEU B O 1
ATOM 1927 N N . SER B 1 126 ? -14.531 -10.898 -9.688 1 76.62 126 SER B N 1
ATOM 1928 C CA . SER B 1 126 ? -14.977 -11.219 -11.047 1 76.62 126 SER B CA 1
ATOM 1929 C C . SER B 1 126 ? -15.812 -12.492 -11.062 1 76.62 126 SER B C 1
ATOM 1931 O O . SER B 1 126 ? -15.633 -13.375 -10.219 1 76.62 126 SER B O 1
#

Secondary structure (DSSP, 8-state):
----PPP-TT-EEEEET-TTSHHHHHHHHHS--SEEEEEES-HHHHHHHHHHHHHHTTT-GGGGGEEEEE--GGG--TTTSTTGGG-SEEEE--TT--HHHHHHHHHHHHH-SS-SEEEEEEEEE-/----PPP-TT-EEEEET-TTSHHHHHHHHHS--SEEEEEES-HHHHHHHHHHHHHHTTT-GGGGGEEEEE--GGG--TTTSTTGGG-SEEEE--TT--HHHHHHHHHHHHH-SS-SEEEEEEEEE-